Protein AF-A0A969YZI4-F1 (afdb_monomer_lite)

pLDDT: mean 88.31, std 17.34, range [36.38, 98.88]

Secondary structure (DSSP, 8-state):
-HHHHHHHHHHHHHHHHHHHHHHHHHHS--TTHHHHHHHHHHHHHH--TTS--BSB-SSS---B-HHHHHHHHHHHHHTT--TTSTTT-BTTB-HHHHHHHTGGG--SHHHHHHHHHHHTTSS--HHHHHHHHHHHHHTB-TTS-B--GGGTGGGBHHHHHHHHHHHHHTTPPPTTHHHHHHHHHHT--TTS-B-SBTTSPPBHHHHHHHHHHHHHTT--TTT-HHHHHHHHHHHHTB-TTS-BB-BSS-SSB-HHHHHHHHHHHHHTT--TTSGGGEETTEEHHHHHHHTB-TTSPBPSSTT--S-BHHHHHHHHHHHTT--SSTTS-----THHHHHHHHHHHHHHTTS--

Foldseek 3Di:
DVVVVVVVVVVVVVVVVVVVVVVVCVVDPQPCLVLLVLLLLLQLVQQDLLLAHAQFDPPDRDDGDLLLLLLLLQLCLLSVHDQCDPSSDHPNDGSLNSNLVVPVVQDWLLSLLSSLLSVLSDPPPVVSNVVSLVVQLVQQDPLLAGTDVVVVCRFFLSSLLSSLLSCVSNVHDRVVLVSSLVVLLVQQDPQLAHDRGRPDDGWLQRLLSSLLSNLSSPDACVPDPSNVSSVVSQLVQQDQQAAGDRPPPGSDGWLNSLLSNLQSCLLNVHDQQDPSSGHPNHHSCSQNSVQQDPSSAGDGDPPDDTHRSSSSSSNSSSSSSAHGSRNDRRCNPPVVVVVVVVVVVVVVVVVPD

Structure (mmCIF, N/CA/C/O backbone):
data_AF-A0A969YZI4-F1
#
_entry.id   AF-A0A969YZI4-F1
#
loop_
_atom_site.group_PDB
_atom_site.id
_atom_site.type_symbol
_atom_site.label_atom_id
_atom_site.label_alt_id
_atom_site.label_comp_id
_atom_site.label_asym_id
_atom_site.label_entity_id
_atom_site.label_seq_id
_atom_site.pdbx_PDB_ins_code
_atom_site.Cartn_x
_atom_site.Cartn_y
_atom_site.Cartn_z
_atom_site.occupancy
_atom_site.B_iso_or_equiv
_atom_site.auth_seq_id
_atom_site.auth_comp_id
_atom_site.auth_asym_id
_atom_site.auth_atom_id
_atom_site.pdbx_PDB_model_num
ATOM 1 N N . MET A 1 1 ? -7.557 -48.889 13.595 1.00 54.38 1 MET A N 1
ATOM 2 C CA . MET A 1 1 ? -6.259 -48.426 14.145 1.00 54.38 1 MET A CA 1
ATOM 3 C C . MET A 1 1 ? -5.420 -47.590 13.172 1.00 54.38 1 MET A C 1
ATOM 5 O O . MET A 1 1 ? -4.968 -46.532 13.576 1.00 54.38 1 MET A O 1
ATOM 9 N N . ILE A 1 2 ? -5.249 -47.965 11.895 1.00 52.06 2 ILE A N 1
ATOM 10 C CA . ILE A 1 2 ? -4.337 -47.264 10.951 1.00 52.06 2 ILE A CA 1
ATOM 11 C C . ILE A 1 2 ? -4.760 -45.812 10.599 1.00 52.06 2 ILE A C 1
ATOM 13 O O . ILE A 1 2 ? -3.912 -44.964 10.340 1.00 52.06 2 ILE A O 1
ATOM 17 N N . LYS A 1 3 ? -6.060 -45.478 10.612 1.00 51.53 3 LYS A N 1
ATOM 18 C CA . LYS A 1 3 ? -6.528 -44.093 10.371 1.00 51.53 3 LYS A CA 1
ATOM 19 C C . LYS A 1 3 ? -6.244 -43.142 11.542 1.00 51.53 3 LYS A C 1
ATOM 21 O O . LYS A 1 3 ? -5.926 -41.982 11.310 1.00 51.53 3 LYS A O 1
ATOM 26 N N . GLN A 1 4 ? -6.321 -43.631 12.780 1.00 52.06 4 GLN A N 1
ATOM 27 C CA . GLN A 1 4 ? -6.071 -42.815 13.975 1.00 52.06 4 GLN A CA 1
ATOM 28 C C . GLN A 1 4 ? -4.582 -42.476 14.133 1.00 52.06 4 GLN A C 1
ATOM 30 O O . GLN A 1 4 ? -4.259 -41.357 14.519 1.00 52.06 4 GLN A O 1
ATOM 35 N N . SER A 1 5 ? -3.672 -43.381 13.746 1.00 55.50 5 SER A N 1
ATOM 36 C CA . SER A 1 5 ? -2.228 -43.110 13.786 1.00 55.50 5 SER A CA 1
ATOM 37 C C . SER A 1 5 ? -1.778 -42.066 12.758 1.00 55.50 5 SER A C 1
ATOM 39 O O . SER A 1 5 ? -0.894 -41.268 13.052 1.00 55.50 5 SER A O 1
ATOM 41 N N . ARG A 1 6 ? -2.417 -42.007 11.579 1.00 52.12 6 ARG A N 1
ATOM 42 C CA . ARG A 1 6 ? -2.137 -40.974 10.561 1.00 52.12 6 ARG A CA 1
ATOM 43 C C . ARG A 1 6 ? -2.596 -39.580 10.991 1.00 52.12 6 ARG A C 1
ATOM 45 O O . ARG A 1 6 ? -1.877 -38.618 10.752 1.00 52.12 6 ARG A O 1
ATOM 52 N N . ILE A 1 7 ? -3.751 -39.479 11.652 1.00 60.25 7 ILE A N 1
ATOM 53 C CA . ILE A 1 7 ? -4.256 -38.208 12.196 1.00 60.25 7 ILE A CA 1
ATOM 54 C C . ILE A 1 7 ? -3.353 -37.723 13.338 1.00 60.25 7 ILE A C 1
ATOM 56 O O . ILE A 1 7 ? -2.971 -36.558 13.355 1.00 60.25 7 ILE A O 1
ATOM 60 N N . ALA A 1 8 ? -2.934 -38.618 14.238 1.00 54.47 8 ALA A N 1
ATOM 61 C CA . ALA A 1 8 ? -2.013 -38.275 15.322 1.00 54.47 8 ALA A CA 1
ATOM 62 C C . ALA A 1 8 ? -0.646 -37.786 14.806 1.00 54.47 8 ALA A C 1
ATOM 64 O O . ALA A 1 8 ? -0.109 -36.817 15.342 1.00 54.47 8 ALA A O 1
ATOM 65 N N . LEU A 1 9 ? -0.110 -38.403 13.744 1.00 57.22 9 LEU A N 1
ATOM 66 C CA . LEU A 1 9 ? 1.142 -37.987 13.099 1.00 57.22 9 LEU A CA 1
ATOM 67 C C . LEU A 1 9 ? 1.021 -36.600 12.437 1.00 57.22 9 LEU A C 1
ATOM 69 O O . LEU A 1 9 ? 1.910 -35.769 12.576 1.00 57.22 9 LEU A O 1
ATOM 73 N N . LEU A 1 10 ? -0.096 -36.325 11.757 1.00 52.84 10 LEU A N 1
ATOM 74 C CA . LEU A 1 10 ? -0.369 -35.019 11.144 1.00 52.84 10 LEU A CA 1
ATOM 75 C C . LEU A 1 10 ? -0.500 -33.909 12.193 1.00 52.84 10 LEU A C 1
ATOM 77 O O . LEU A 1 10 ? 0.115 -32.858 12.049 1.00 52.84 10 LEU A O 1
ATOM 81 N N . VAL A 1 11 ? -1.239 -34.158 13.278 1.00 64.50 11 VAL A N 1
ATOM 82 C CA . VAL A 1 11 ? -1.387 -33.196 14.381 1.00 64.50 11 VAL A CA 1
ATOM 83 C C . VAL A 1 11 ? -0.039 -32.916 15.050 1.00 64.50 11 VAL A C 1
ATOM 85 O O . VAL A 1 11 ? 0.274 -31.761 15.322 1.00 64.50 11 VAL A O 1
ATOM 88 N N . SER A 1 12 ? 0.793 -33.938 15.265 1.00 60.09 12 SER A N 1
ATOM 89 C CA . SER A 1 12 ? 2.119 -33.761 15.875 1.00 60.09 12 SER A CA 1
ATOM 90 C C . SER A 1 12 ? 3.126 -33.067 14.951 1.00 60.09 12 SER A C 1
ATOM 92 O O . SER A 1 12 ? 3.921 -32.267 15.440 1.00 60.09 12 SER A O 1
ATOM 94 N N . LEU A 1 13 ? 3.054 -33.272 13.632 1.00 59.38 13 LEU A N 1
ATOM 95 C CA . LEU A 1 13 ? 3.848 -32.515 12.656 1.00 59.38 13 LEU A CA 1
ATOM 96 C C . LEU A 1 13 ? 3.442 -31.037 12.602 1.00 59.38 13 LEU A C 1
ATOM 98 O O . LEU A 1 13 ? 4.315 -30.174 12.613 1.00 59.38 13 LEU A O 1
ATOM 102 N N . VAL A 1 14 ? 2.139 -30.735 12.617 1.00 64.88 14 VAL A N 1
ATOM 103 C CA . VAL A 1 14 ? 1.635 -29.352 12.698 1.00 64.88 14 VAL A CA 1
ATOM 104 C C . VAL A 1 14 ? 2.073 -28.694 14.010 1.00 64.88 14 VAL A C 1
ATOM 106 O O . VAL A 1 14 ? 2.522 -27.551 14.011 1.00 64.88 14 VAL A O 1
ATOM 109 N N . PHE A 1 15 ? 2.019 -29.421 15.129 1.00 61.84 15 PHE A N 1
ATOM 110 C CA . PHE A 1 15 ? 2.441 -28.903 16.431 1.00 61.84 15 PHE A CA 1
ATOM 111 C C . PHE A 1 15 ? 3.956 -28.649 16.502 1.00 61.84 15 PHE A C 1
ATOM 113 O O . PHE A 1 15 ? 4.376 -27.593 16.973 1.00 61.84 15 PHE A O 1
ATOM 120 N N . MET A 1 16 ? 4.787 -29.567 15.987 1.00 55.28 16 MET A N 1
ATOM 121 C CA . MET A 1 16 ? 6.239 -29.360 15.884 1.00 55.28 16 MET A CA 1
ATOM 122 C C . MET A 1 16 ? 6.589 -28.209 14.942 1.00 55.28 16 MET A C 1
ATOM 124 O O . MET A 1 16 ? 7.494 -27.437 15.245 1.00 55.28 16 MET A O 1
ATOM 128 N N . PHE A 1 17 ? 5.868 -28.062 13.829 1.00 54.81 17 PHE A N 1
ATOM 129 C CA . PHE A 1 17 ? 6.053 -26.946 12.906 1.00 54.81 17 PHE A CA 1
ATOM 130 C C . PHE A 1 17 ? 5.723 -25.603 13.573 1.00 54.81 17 PHE A C 1
ATOM 132 O O . PHE A 1 17 ? 6.529 -24.678 13.508 1.00 54.81 17 PHE A O 1
ATOM 139 N N . ASN A 1 18 ? 4.610 -25.519 14.308 1.00 43.94 18 ASN A N 1
ATOM 140 C CA . ASN A 1 18 ? 4.247 -24.324 15.075 1.00 43.94 18 ASN A CA 1
ATOM 141 C C . ASN A 1 18 ? 5.276 -23.996 16.173 1.00 43.94 18 ASN A C 1
ATOM 143 O O . ASN A 1 18 ? 5.641 -22.835 16.337 1.00 43.94 18 ASN A O 1
ATOM 147 N N . LEU A 1 19 ? 5.799 -25.003 16.883 1.00 46.22 19 LEU A N 1
ATOM 148 C CA . LEU A 1 19 ? 6.867 -24.828 17.878 1.00 46.22 19 LEU A CA 1
ATOM 149 C C . LEU A 1 19 ? 8.191 -24.363 17.249 1.00 46.22 19 LEU A C 1
ATOM 151 O O . LEU A 1 19 ? 8.879 -23.519 17.819 1.00 46.22 19 LEU A O 1
ATOM 155 N N . LEU A 1 20 ? 8.549 -24.882 16.071 1.00 45.06 20 LEU A N 1
ATOM 156 C CA . LEU A 1 20 ? 9.737 -24.457 15.326 1.00 45.06 20 LEU A CA 1
ATOM 157 C C . LEU A 1 20 ? 9.604 -23.014 14.825 1.00 45.06 20 LEU A C 1
ATOM 159 O O . LEU A 1 20 ? 10.550 -22.246 14.969 1.00 45.06 20 LEU A O 1
ATOM 163 N N . MET A 1 21 ? 8.439 -22.627 14.301 1.00 44.88 21 MET A N 1
ATOM 164 C CA . MET A 1 21 ? 8.167 -21.253 13.863 1.00 44.88 21 MET A CA 1
ATOM 165 C C . MET A 1 21 ? 8.138 -20.268 15.039 1.00 44.88 21 MET A C 1
ATOM 167 O O . MET A 1 21 ? 8.728 -19.194 14.944 1.00 44.88 21 MET A O 1
ATOM 171 N N . ALA A 1 22 ? 7.539 -20.651 16.173 1.00 40.06 22 ALA A N 1
ATOM 172 C CA . ALA A 1 22 ? 7.551 -19.850 17.398 1.00 40.06 22 ALA A CA 1
ATOM 173 C C . ALA A 1 22 ? 8.978 -19.648 17.938 1.00 40.06 22 ALA A C 1
ATOM 175 O O . ALA A 1 22 ? 9.357 -18.529 18.277 1.00 40.06 22 ALA A O 1
ATOM 176 N N . ASN A 1 23 ? 9.807 -20.698 17.940 1.00 38.53 23 ASN A N 1
ATOM 177 C CA . ASN A 1 23 ? 11.215 -20.592 18.330 1.00 38.53 23 ASN A CA 1
ATOM 178 C C . ASN A 1 23 ? 12.048 -19.765 17.336 1.00 38.53 23 ASN A C 1
ATOM 180 O O . ASN A 1 23 ? 12.968 -19.070 17.755 1.00 38.53 23 ASN A O 1
ATOM 184 N N . TYR A 1 24 ? 11.727 -19.792 16.038 1.00 42.44 24 TYR A N 1
ATOM 185 C CA . TYR A 1 24 ? 12.408 -18.974 15.027 1.00 42.44 24 TYR A CA 1
ATOM 186 C C . TYR A 1 24 ? 12.055 -17.483 15.152 1.00 42.44 24 TYR A C 1
ATOM 188 O O . TYR A 1 24 ? 12.936 -16.633 15.039 1.00 42.44 24 TYR A O 1
ATOM 196 N N . ALA A 1 25 ? 10.788 -17.167 15.442 1.00 46.81 25 ALA A N 1
ATOM 197 C CA . ALA A 1 25 ? 10.329 -15.803 15.710 1.00 46.81 25 ALA A CA 1
ATOM 198 C C . ALA A 1 25 ? 10.929 -15.233 17.010 1.00 46.81 25 ALA A C 1
ATOM 200 O O . ALA A 1 25 ? 11.319 -14.070 17.048 1.00 46.81 25 ALA A O 1
ATOM 201 N N . LEU A 1 26 ? 11.081 -16.061 18.051 1.00 49.53 26 LEU A N 1
ATOM 202 C CA . LEU A 1 26 ? 11.787 -15.685 19.283 1.00 49.53 26 LEU A CA 1
ATOM 203 C C . LEU A 1 26 ? 13.305 -15.520 19.079 1.00 49.53 26 LEU A C 1
ATOM 205 O O . LEU A 1 26 ? 13.938 -14.762 19.810 1.00 49.53 26 LEU A O 1
ATOM 209 N N . ALA A 1 27 ? 13.892 -16.206 18.094 1.00 49.19 27 ALA A N 1
ATOM 210 C CA . ALA A 1 27 ? 15.325 -16.142 17.801 1.00 49.19 27 ALA A CA 1
ATOM 211 C C . ALA A 1 27 ? 15.738 -14.928 16.946 1.00 49.19 27 ALA A C 1
ATOM 213 O O . ALA A 1 27 ? 16.912 -14.568 16.955 1.00 49.19 27 ALA A O 1
ATOM 214 N N . ASN A 1 28 ? 14.806 -14.292 16.228 1.00 57.94 28 ASN A N 1
ATOM 215 C CA . ASN A 1 28 ? 15.060 -13.097 15.416 1.00 57.94 28 ASN A CA 1
ATOM 216 C C . ASN A 1 28 ? 13.942 -12.060 15.622 1.00 57.94 28 ASN A C 1
ATOM 218 O O . ASN A 1 28 ? 13.073 -11.918 14.756 1.00 57.94 28 ASN A O 1
ATOM 222 N N . PRO A 1 29 ? 13.932 -11.345 16.762 1.00 76.25 29 PRO A N 1
ATOM 223 C CA . PRO A 1 29 ? 12.945 -10.302 17.010 1.00 76.25 29 PRO A CA 1
ATOM 224 C C . PRO A 1 29 ? 13.044 -9.204 15.946 1.00 76.25 29 PRO A C 1
ATOM 226 O O . PRO A 1 29 ? 14.138 -8.852 15.498 1.00 76.25 29 PRO A O 1
ATOM 229 N N . ASN A 1 30 ? 11.896 -8.648 15.551 1.00 86.94 30 ASN A N 1
ATOM 230 C CA . ASN A 1 30 ? 11.860 -7.516 14.631 1.00 86.94 30 ASN A CA 1
ATOM 231 C C . ASN A 1 30 ? 12.645 -6.337 15.250 1.00 86.94 30 ASN A C 1
ATOM 233 O O . ASN A 1 30 ? 12.240 -5.833 16.302 1.00 86.94 30 ASN A O 1
ATOM 237 N N . PRO A 1 31 ? 13.736 -5.856 14.619 1.00 91.31 31 PRO A N 1
ATOM 238 C CA . PRO A 1 31 ? 14.580 -4.810 15.200 1.00 91.31 31 PRO A CA 1
ATOM 239 C C . PRO A 1 31 ? 13.859 -3.461 15.360 1.00 91.31 31 PRO A C 1
ATOM 241 O O . PRO A 1 31 ? 14.355 -2.586 16.068 1.00 91.31 31 PRO A O 1
ATOM 244 N N . TYR A 1 32 ? 12.683 -3.292 14.748 1.00 95.62 32 TYR A N 1
ATOM 245 C CA . TYR A 1 32 ? 11.887 -2.065 14.777 1.00 95.62 32 TYR A CA 1
ATOM 246 C C . TYR A 1 32 ? 10.715 -2.107 15.764 1.00 95.62 32 TYR A C 1
ATOM 248 O O . TYR A 1 32 ? 9.887 -1.196 15.768 1.00 95.62 32 TYR A O 1
ATOM 256 N N . GLU A 1 33 ? 10.638 -3.112 16.644 1.00 95.69 33 GLU A N 1
ATOM 257 C CA . GLU A 1 33 ? 9.533 -3.272 17.605 1.00 95.69 33 GLU A CA 1
ATOM 258 C C . GLU A 1 33 ? 9.296 -2.011 18.461 1.00 95.69 33 GLU A C 1
ATOM 260 O O . GLU A 1 33 ? 8.156 -1.634 18.739 1.00 95.69 33 GLU A O 1
ATOM 265 N N . THR A 1 34 ? 10.365 -1.304 18.843 1.00 97.19 34 THR A N 1
ATOM 266 C CA . THR A 1 34 ? 10.248 -0.046 19.602 1.00 97.19 34 THR A CA 1
ATOM 267 C C . THR A 1 34 ? 9.601 1.065 18.773 1.00 97.19 34 THR A C 1
ATOM 269 O O . THR A 1 34 ? 8.740 1.785 19.284 1.00 97.19 34 THR A O 1
ATOM 272 N N . ASN A 1 35 ? 9.990 1.212 17.504 1.00 98.12 35 ASN A N 1
ATOM 273 C CA . ASN A 1 35 ? 9.398 2.191 16.593 1.00 98.12 35 ASN A CA 1
ATOM 274 C C . ASN A 1 35 ? 7.915 1.881 16.357 1.00 98.12 35 ASN A C 1
ATOM 276 O O . ASN A 1 35 ? 7.082 2.786 16.436 1.00 98.12 35 ASN A O 1
ATOM 280 N N . ILE A 1 36 ? 7.581 0.600 16.166 1.00 98.44 36 ILE A N 1
ATOM 281 C CA . ILE A 1 36 ? 6.203 0.132 15.984 1.00 98.44 36 ILE A CA 1
ATOM 282 C C . ILE A 1 36 ? 5.347 0.493 17.202 1.00 98.44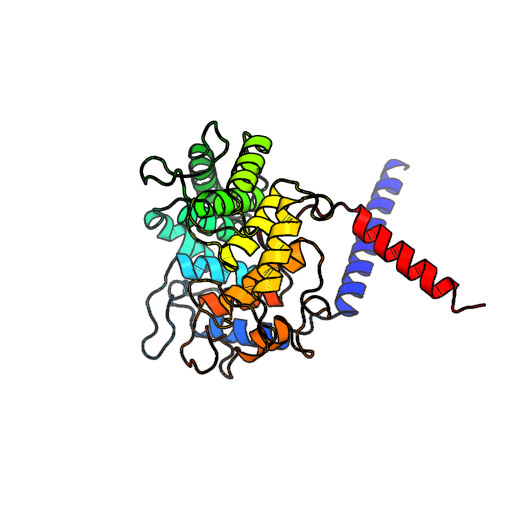 36 ILE A C 1
ATOM 284 O O . ILE A 1 36 ? 4.327 1.167 17.068 1.00 98.44 36 ILE A O 1
ATOM 288 N N . LYS A 1 37 ? 5.798 0.151 18.417 1.00 98.31 37 LYS A N 1
ATOM 289 C CA . LYS A 1 37 ? 5.076 0.473 19.662 1.00 98.31 37 LYS A CA 1
ATOM 290 C C . LYS A 1 37 ? 4.825 1.972 19.835 1.00 98.31 37 LYS A C 1
ATOM 292 O O . LYS A 1 37 ? 3.740 2.358 20.267 1.00 98.31 37 LYS A O 1
ATOM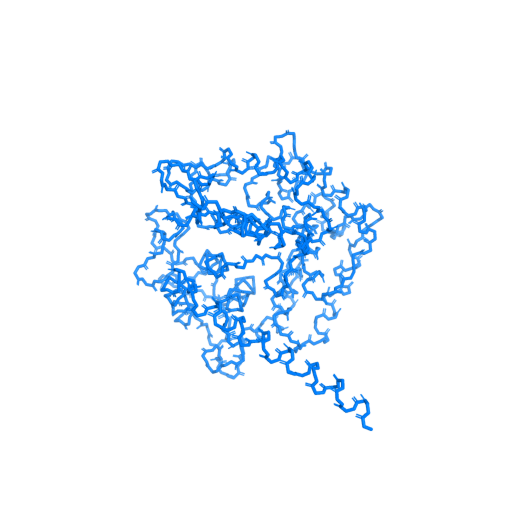 297 N N . LYS A 1 38 ? 5.796 2.820 19.484 1.00 98.44 38 LYS A N 1
ATOM 298 C CA . LYS A 1 38 ? 5.642 4.283 19.533 1.00 98.44 38 LYS A CA 1
ATOM 299 C C . LYS A 1 38 ? 4.598 4.792 18.533 1.00 98.44 38 LYS A C 1
ATOM 301 O O . LYS A 1 38 ? 3.751 5.594 18.918 1.00 98.44 38 LYS A O 1
ATOM 306 N N . GLY A 1 39 ? 4.611 4.294 17.294 1.00 98.31 39 GLY A N 1
ATOM 307 C CA . GLY A 1 39 ? 3.606 4.658 16.288 1.00 98.31 39 GLY A CA 1
ATOM 308 C C . GLY A 1 39 ? 2.198 4.211 16.683 1.00 98.31 39 GLY A C 1
ATOM 309 O O . GLY A 1 39 ? 1.253 4.990 16.601 1.00 98.31 39 GLY A O 1
ATOM 310 N N . LEU A 1 40 ? 2.056 2.999 17.225 1.00 98.56 40 LEU A N 1
ATOM 311 C CA . LEU A 1 40 ? 0.777 2.499 17.742 1.00 98.56 40 LEU A CA 1
ATOM 312 C C . LEU A 1 40 ? 0.257 3.320 18.932 1.00 98.56 40 LEU A C 1
ATOM 314 O O . LEU A 1 40 ? -0.949 3.557 19.040 1.00 98.56 40 LEU A O 1
ATOM 318 N N . ALA A 1 41 ? 1.147 3.767 19.823 1.00 98.19 41 ALA A N 1
ATOM 319 C CA . ALA A 1 41 ? 0.784 4.648 20.932 1.00 98.19 41 ALA A CA 1
ATOM 320 C C . ALA A 1 41 ? 0.281 6.012 20.432 1.00 98.19 41 ALA A C 1
ATOM 322 O O . ALA A 1 41 ? -0.723 6.514 20.939 1.00 98.19 41 ALA A O 1
ATOM 323 N N . PHE A 1 42 ? 0.922 6.573 19.402 1.00 97.56 42 PHE A N 1
ATOM 324 C CA . PHE A 1 42 ? 0.438 7.775 18.727 1.00 97.56 42 PHE A CA 1
ATOM 325 C C . PHE A 1 42 ? -0.948 7.564 18.099 1.00 97.56 42 PHE A C 1
ATOM 327 O O . PHE A 1 42 ? -1.862 8.333 18.378 1.00 97.56 42 PHE A O 1
ATOM 334 N N . LEU A 1 43 ? -1.150 6.497 17.318 1.00 98.00 43 LEU A N 1
ATOM 335 C CA . LEU A 1 43 ? -2.452 6.218 16.700 1.00 98.00 43 LEU A CA 1
ATOM 336 C C . LEU A 1 43 ? -3.557 6.070 17.759 1.00 98.00 43 LEU A C 1
ATOM 338 O O . LEU A 1 43 ? -4.636 6.647 17.632 1.00 98.00 43 LEU A O 1
ATOM 342 N N . THR A 1 44 ? -3.269 5.380 18.864 1.00 97.38 44 THR A N 1
ATOM 343 C CA . THR A 1 44 ? -4.224 5.240 19.976 1.00 97.38 44 THR A CA 1
ATOM 344 C C . THR A 1 44 ? -4.638 6.601 20.557 1.00 97.38 44 THR A C 1
ATOM 346 O O . THR A 1 44 ? -5.806 6.775 20.918 1.00 97.38 44 THR A O 1
ATOM 349 N N . SER A 1 45 ? -3.708 7.563 20.650 1.00 95.62 45 SER A N 1
ATOM 350 C CA . SER A 1 45 ? -3.952 8.877 21.267 1.00 95.62 45 SER A CA 1
ATOM 351 C C . SER A 1 45 ? -4.764 9.831 20.387 1.00 95.62 45 SER A C 1
ATOM 353 O O . SER A 1 45 ? -5.431 10.725 20.912 1.00 95.62 45 SER A O 1
ATOM 355 N N . ILE A 1 46 ? -4.757 9.627 19.067 1.00 96.12 46 ILE A N 1
ATOM 356 C CA . ILE A 1 46 ? -5.442 10.504 18.107 1.00 96.12 46 ILE A CA 1
ATOM 357 C C . ILE A 1 46 ? -6.777 9.943 17.597 1.00 96.12 46 ILE A C 1
ATOM 359 O O . ILE A 1 46 ? -7.571 10.713 17.058 1.00 96.12 46 ILE A O 1
ATOM 363 N N . GLN A 1 47 ? -7.081 8.662 17.835 1.00 97.56 47 GLN A N 1
ATOM 364 C CA . GLN A 1 47 ? -8.355 8.039 17.450 1.00 97.56 47 GLN A CA 1
ATOM 365 C C . GLN A 1 47 ? -9.576 8.837 17.956 1.00 97.56 47 GLN A C 1
ATOM 367 O O . GLN A 1 47 ? -9.634 9.256 19.118 1.00 97.56 47 GLN A O 1
ATOM 372 N N . ASN A 1 48 ? -10.558 9.055 17.081 1.00 97.50 48 ASN A N 1
ATOM 373 C CA . ASN A 1 48 ? -11.752 9.854 17.359 1.00 97.50 48 ASN A CA 1
ATOM 374 C C . ASN A 1 48 ? -12.867 9.046 18.057 1.00 97.50 48 ASN A C 1
ATOM 376 O O . ASN A 1 48 ? -12.832 7.815 18.061 1.00 97.50 48 ASN A O 1
ATOM 380 N N . PRO A 1 49 ? -13.871 9.703 18.680 1.00 96.94 49 PRO A N 1
ATOM 381 C CA . PRO A 1 49 ? -14.953 9.020 19.405 1.00 96.94 49 PRO A CA 1
ATOM 382 C C . PRO A 1 49 ? -15.833 8.082 18.561 1.00 96.94 49 PRO A C 1
ATOM 384 O O . PRO A 1 49 ? -16.510 7.224 19.124 1.00 96.94 49 PRO A O 1
ATOM 387 N N . ASP A 1 50 ? -15.831 8.243 17.240 1.00 96.88 50 ASP A N 1
ATOM 388 C CA . ASP A 1 50 ? -16.489 7.371 16.257 1.00 96.88 50 ASP A CA 1
ATOM 389 C C . ASP A 1 50 ? -15.617 6.172 15.835 1.00 96.88 50 ASP A C 1
ATOM 391 O O . ASP A 1 50 ? -15.989 5.431 14.932 1.00 96.88 50 ASP A O 1
ATOM 395 N N . ALA A 1 51 ? -14.471 5.986 16.500 1.00 97.75 51 ALA A N 1
ATOM 396 C CA . ALA A 1 51 ? -13.433 4.994 16.231 1.00 97.75 51 ALA A CA 1
ATOM 397 C C . ALA A 1 51 ? -12.631 5.201 14.934 1.00 97.75 51 ALA A C 1
ATOM 399 O O . ALA A 1 51 ? -11.690 4.439 14.693 1.00 97.75 51 ALA A O 1
ATOM 400 N N . GLY A 1 52 ? -12.937 6.240 14.154 1.00 97.81 52 GLY A N 1
ATOM 401 C CA . GLY A 1 52 ? -12.170 6.634 12.980 1.00 97.81 52 GLY A CA 1
ATOM 402 C C . GLY A 1 52 ? -10.898 7.413 13.325 1.00 97.81 52 GLY A C 1
ATOM 403 O O . GLY A 1 52 ? -10.601 7.727 14.486 1.00 97.81 52 GLY A O 1
ATOM 404 N N . PHE A 1 53 ? -10.126 7.711 12.285 1.00 97.81 53 PHE A N 1
ATOM 405 C CA . PHE A 1 53 ? -8.865 8.439 12.372 1.00 97.81 53 PHE A CA 1
ATOM 406 C C . PHE A 1 53 ? -8.900 9.663 11.464 1.00 97.81 53 PHE A C 1
ATOM 408 O O . PHE A 1 53 ? -9.378 9.562 10.333 1.00 97.81 53 PHE A O 1
ATOM 415 N N . PRO A 1 54 ? -8.391 10.812 11.928 1.00 95.75 54 PRO A N 1
ATOM 416 C CA . PRO A 1 54 ? -8.330 12.003 11.107 1.00 95.75 54 PRO A CA 1
ATOM 417 C C . PRO A 1 54 ? -7.159 11.952 10.133 1.00 95.75 54 PRO A C 1
ATOM 419 O O . PRO A 1 54 ? -6.096 11.441 10.478 1.00 95.75 54 PRO A O 1
ATOM 422 N N . TRP A 1 55 ? -7.313 12.590 8.973 1.00 88.62 55 TRP A N 1
ATOM 423 C CA . TRP A 1 55 ? -6.187 12.880 8.074 1.00 88.62 55 TRP A CA 1
ATOM 424 C C . TRP A 1 55 ? -5.103 13.717 8.775 1.00 88.62 55 TRP A C 1
ATOM 426 O O . TRP A 1 55 ? -3.905 13.519 8.578 1.00 88.62 55 TRP A O 1
ATOM 436 N N . TRP A 1 56 ? -5.530 14.639 9.645 1.00 84.88 56 TRP A N 1
ATOM 437 C CA . TRP A 1 56 ? -4.666 15.596 10.326 1.00 84.88 56 TRP A CA 1
ATOM 438 C C . TRP A 1 56 ? -4.822 15.564 11.849 1.00 84.88 56 TRP A C 1
ATOM 440 O O . TRP A 1 56 ? -5.928 15.718 12.375 1.00 84.88 56 TRP A O 1
ATOM 450 N N . ALA A 1 57 ? -3.700 15.457 12.567 1.00 86.06 57 ALA A N 1
ATOM 451 C CA . ALA A 1 57 ? -3.670 15.407 14.033 1.00 86.06 57 ALA A CA 1
ATOM 452 C C . ALA A 1 57 ? -2.862 16.547 14.695 1.00 86.06 57 ALA A C 1
ATOM 454 O O . ALA A 1 57 ? -2.380 16.383 15.815 1.00 86.06 57 ALA A O 1
ATOM 455 N N . GLY A 1 58 ? -2.664 17.675 13.997 1.00 80.25 58 GLY A N 1
ATOM 456 C CA . GLY A 1 58 ? -1.947 18.848 14.522 1.00 80.25 58 GLY A CA 1
ATOM 457 C C . GLY A 1 58 ? -2.743 19.636 15.574 1.00 80.25 58 GLY A C 1
ATOM 458 O O . GLY A 1 58 ? -3.618 19.092 16.241 1.00 80.25 58 GLY A O 1
ATOM 459 N N . GLU A 1 59 ? -2.472 20.942 15.715 1.00 73.50 59 GLU A N 1
ATOM 460 C CA . GLU A 1 59 ? -3.059 21.793 16.778 1.00 73.50 59 GLU A CA 1
ATOM 461 C C . GLU A 1 59 ? -4.592 21.717 16.876 1.00 73.50 59 GLU A C 1
ATOM 463 O O . GLU A 1 59 ? -5.156 21.744 17.969 1.00 73.50 59 GLU A O 1
ATOM 468 N N . LYS A 1 60 ? -5.268 21.589 15.730 1.00 79.06 60 LYS A N 1
ATOM 469 C CA . LYS A 1 60 ? -6.693 21.267 15.649 1.00 79.06 60 LYS A CA 1
ATOM 470 C C . LYS A 1 60 ? -6.842 19.920 14.966 1.00 79.06 60 LYS A C 1
ATOM 472 O O . LYS A 1 60 ? -6.782 19.837 13.741 1.00 79.06 60 LYS A O 1
ATOM 477 N N . LYS A 1 61 ? -7.007 18.874 15.775 1.00 84.88 61 LYS A N 1
ATOM 478 C CA . LYS A 1 61 ? -7.290 17.525 15.287 1.00 84.88 61 LYS A CA 1
ATOM 479 C C . LYS A 1 61 ? -8.550 17.543 14.416 1.00 84.88 61 LYS A C 1
ATOM 481 O O . LYS A 1 61 ? -9.566 18.095 14.835 1.00 84.88 61 LYS A O 1
ATOM 486 N N . GLY A 1 62 ? -8.451 16.967 13.221 1.00 88.94 62 GLY A N 1
ATOM 487 C CA . GLY A 1 62 ? -9.556 16.897 12.270 1.00 88.94 62 GLY A CA 1
ATOM 488 C C . GLY A 1 62 ? -10.639 15.891 12.661 1.00 88.94 62 GLY A C 1
ATOM 489 O O . GLY A 1 62 ? -10.504 15.120 13.618 1.00 88.94 62 GLY A O 1
ATOM 490 N N . GLU A 1 63 ? -11.712 15.889 11.878 1.00 94.50 63 GLU A N 1
ATOM 491 C CA . GLU A 1 63 ? -12.709 14.818 11.881 1.00 94.50 63 GLU A CA 1
ATOM 492 C C . GLU A 1 63 ? -12.130 13.539 11.274 1.00 94.50 63 GLU A C 1
ATOM 494 O O . GLU A 1 63 ? -11.069 13.557 10.646 1.00 94.50 63 GLU A O 1
ATOM 499 N N . SER A 1 64 ? -12.809 12.419 11.503 1.00 96.44 64 SER A N 1
ATOM 500 C CA . SER A 1 64 ? -12.406 11.134 10.946 1.00 96.44 64 SER A CA 1
ATOM 501 C C . SER A 1 64 ? -12.529 11.131 9.424 1.00 96.44 64 SER A C 1
ATOM 503 O O . SER A 1 64 ? -13.474 11.668 8.858 1.00 96.44 64 SER A O 1
ATOM 505 N N . ASP A 1 65 ? -11.574 10.484 8.770 1.00 95.25 65 ASP A N 1
ATOM 506 C CA . ASP A 1 65 ? -11.485 10.357 7.322 1.00 95.25 65 ASP A CA 1
ATOM 507 C C . ASP A 1 65 ? -11.448 8.858 6.955 1.00 95.25 65 ASP A C 1
ATOM 509 O O . ASP A 1 65 ? -10.601 8.123 7.486 1.00 95.25 65 ASP A O 1
ATOM 513 N N . PRO A 1 66 ? -12.368 8.346 6.108 1.00 95.88 66 PRO A N 1
ATOM 514 C CA . PRO A 1 66 ? -12.395 6.929 5.725 1.00 95.88 66 PRO A CA 1
ATOM 515 C C . PRO A 1 66 ? -11.095 6.454 5.080 1.00 95.88 66 PRO A C 1
ATOM 517 O O . PRO A 1 66 ? -10.594 5.379 5.413 1.00 95.88 66 PRO A O 1
ATOM 520 N N . ALA A 1 67 ? -10.505 7.284 4.223 1.00 96.25 67 ALA A N 1
ATOM 521 C CA . ALA A 1 67 ? -9.253 6.996 3.542 1.00 96.25 67 ALA A CA 1
ATOM 522 C C . ALA A 1 67 ? -8.106 6.736 4.533 1.00 96.25 67 ALA A C 1
ATOM 524 O O . ALA A 1 67 ? -7.455 5.688 4.491 1.00 96.25 67 ALA A O 1
ATOM 525 N N . THR A 1 68 ? -7.895 7.661 5.466 1.00 97.31 68 THR A N 1
ATOM 526 C CA . THR A 1 68 ? -6.890 7.549 6.528 1.00 97.31 68 THR A CA 1
ATOM 527 C C . THR A 1 68 ? -7.178 6.375 7.451 1.00 97.31 68 THR A C 1
ATOM 529 O O . THR A 1 68 ? -6.274 5.615 7.800 1.00 97.31 68 THR A O 1
ATOM 532 N N . THR A 1 69 ? -8.445 6.184 7.821 1.00 98.31 69 THR A N 1
ATOM 533 C CA . THR A 1 69 ? -8.854 5.088 8.705 1.00 98.31 69 THR A CA 1
ATOM 534 C C . THR A 1 69 ? -8.549 3.722 8.089 1.00 98.31 69 THR A C 1
ATOM 536 O O . THR A 1 69 ? -8.066 2.836 8.793 1.00 98.31 69 THR A O 1
ATOM 539 N N . ALA A 1 70 ? -8.750 3.551 6.779 1.00 98.31 70 ALA A N 1
ATOM 540 C CA . ALA A 1 70 ? -8.424 2.314 6.072 1.00 98.31 70 ALA A CA 1
ATOM 541 C C . ALA A 1 70 ? -6.921 1.992 6.124 1.00 98.31 70 ALA A C 1
ATOM 543 O O . ALA A 1 70 ? -6.541 0.858 6.426 1.00 98.31 70 ALA A O 1
ATOM 544 N N . TRP A 1 71 ? -6.059 2.992 5.914 1.00 98.50 71 TRP A N 1
ATOM 545 C CA . TRP A 1 71 ? -4.608 2.825 6.051 1.00 98.50 71 TRP A CA 1
ATOM 546 C C . TRP A 1 71 ? -4.191 2.471 7.472 1.00 98.50 71 TRP A C 1
ATOM 548 O O . TRP A 1 71 ? -3.371 1.572 7.666 1.00 98.50 71 TRP A O 1
ATOM 558 N N . VAL A 1 72 ? -4.796 3.119 8.469 1.00 98.69 72 VAL A N 1
ATOM 559 C CA . VAL A 1 72 ? -4.549 2.783 9.870 1.00 98.69 72 VAL A CA 1
ATOM 560 C C . VAL A 1 72 ? -4.956 1.340 10.159 1.00 98.69 72 VAL A C 1
ATOM 562 O O . VAL A 1 72 ? -4.147 0.607 10.711 1.00 98.69 72 VAL A O 1
ATOM 565 N N . VAL A 1 73 ? -6.136 0.881 9.734 1.00 98.56 73 VAL A N 1
ATOM 566 C CA . VAL A 1 73 ? -6.572 -0.518 9.923 1.00 98.56 73 VAL A CA 1
ATOM 567 C C . VAL A 1 73 ? -5.555 -1.518 9.369 1.00 98.56 73 VAL A C 1
ATOM 569 O O . VAL A 1 73 ? -5.193 -2.472 10.062 1.00 98.56 73 VAL A O 1
ATOM 572 N N . MET A 1 74 ? -5.047 -1.281 8.157 1.00 98.62 74 MET A N 1
ATOM 573 C CA . MET A 1 74 ? -4.000 -2.120 7.569 1.00 98.62 74 MET A CA 1
ATOM 574 C C . MET A 1 74 ? -2.703 -2.086 8.391 1.00 98.62 74 MET A C 1
ATOM 576 O O . MET A 1 74 ? -2.100 -3.132 8.614 1.00 98.62 74 MET A O 1
ATOM 580 N N . ALA A 1 75 ? -2.299 -0.921 8.903 1.00 98.62 75 ALA A N 1
ATOM 581 C CA . ALA A 1 75 ? -1.119 -0.777 9.757 1.00 98.62 75 ALA A CA 1
ATOM 582 C C . ALA A 1 75 ? -1.255 -1.475 11.118 1.00 98.62 75 ALA A C 1
ATOM 584 O O . ALA A 1 75 ? -0.300 -2.091 11.598 1.00 98.62 75 ALA A O 1
ATOM 585 N N . LEU A 1 76 ? -2.439 -1.411 11.731 1.00 98.50 76 LEU A N 1
ATOM 586 C CA . LEU A 1 76 ? -2.745 -2.114 12.974 1.00 98.50 76 LEU A CA 1
ATOM 587 C C . LEU A 1 76 ? -2.633 -3.627 12.771 1.00 98.50 76 LEU A C 1
ATOM 589 O O . LEU A 1 76 ? -1.917 -4.295 13.517 1.00 98.50 76 LEU A O 1
ATOM 593 N N . SER A 1 77 ? -3.263 -4.143 11.714 1.00 97.25 77 SER A N 1
ATOM 594 C CA . SER A 1 77 ? -3.186 -5.560 11.354 1.00 97.25 77 SER A CA 1
ATOM 595 C C . SER A 1 77 ? -1.748 -5.996 11.044 1.00 97.25 77 SER A C 1
ATOM 597 O O . SER A 1 77 ? -1.271 -6.992 11.588 1.00 97.25 77 SER A O 1
ATOM 599 N N . ALA A 1 78 ? -1.003 -5.205 10.257 1.00 96.75 78 ALA A N 1
ATOM 600 C CA . ALA A 1 78 ? 0.407 -5.467 9.959 1.00 96.75 78 ALA A CA 1
ATOM 601 C C . ALA A 1 78 ? 1.268 -5.556 11.228 1.00 96.75 78 ALA A C 1
ATOM 603 O O . ALA A 1 78 ? 2.160 -6.400 11.306 1.00 96.75 78 ALA A O 1
ATOM 604 N N . SER A 1 79 ? 0.961 -4.724 12.227 1.00 96.56 79 SER A N 1
ATOM 605 C CA . SER A 1 79 ? 1.654 -4.680 13.519 1.00 96.56 79 SER A CA 1
ATOM 606 C C . SER A 1 79 ? 1.219 -5.789 14.492 1.00 96.56 79 SER A C 1
ATOM 608 O O . SER A 1 79 ? 1.714 -5.835 15.618 1.00 96.56 79 SER A O 1
ATOM 610 N N . GLY A 1 80 ? 0.298 -6.672 14.090 1.00 94.94 80 GLY A N 1
ATOM 611 C CA . GLY A 1 80 ? -0.207 -7.774 14.914 1.00 94.94 80 GLY A CA 1
ATOM 612 C C . GLY A 1 80 ? -1.228 -7.357 15.977 1.00 94.94 80 GLY A C 1
ATOM 613 O O . GLY A 1 80 ? -1.432 -8.089 16.945 1.00 94.94 80 GLY A O 1
ATOM 614 N N . GLU A 1 81 ? -1.851 -6.186 15.836 1.00 96.75 81 GLU A N 1
ATOM 615 C CA . GLU A 1 81 ? -2.888 -5.729 16.760 1.00 96.75 81 GLU A CA 1
ATOM 616 C C . GLU A 1 81 ? -4.206 -6.481 16.546 1.00 96.75 81 GLU A C 1
ATOM 618 O O . GLU A 1 81 ? -4.660 -6.679 15.420 1.00 96.75 81 GLU A O 1
ATOM 623 N N . ASP A 1 82 ? -4.875 -6.832 17.646 1.00 94.50 82 ASP A N 1
ATOM 624 C CA . ASP A 1 82 ? -6.252 -7.320 17.609 1.00 94.50 82 ASP A CA 1
ATOM 625 C C . ASP A 1 82 ? -7.215 -6.140 17.390 1.00 94.50 82 ASP A C 1
ATOM 627 O O . ASP A 1 82 ? -7.469 -5.339 18.301 1.00 94.50 82 ASP A O 1
ATOM 631 N N . LEU A 1 83 ? -7.758 -6.050 16.173 1.00 94.06 83 LEU A N 1
ATOM 632 C CA . LEU A 1 83 ? -8.675 -4.993 15.733 1.00 94.06 83 LEU A CA 1
ATOM 633 C C . LEU A 1 83 ? -10.007 -4.980 16.500 1.00 94.06 83 LEU A C 1
ATOM 635 O O . LEU A 1 83 ? -10.666 -3.940 16.550 1.00 94.06 83 LEU A O 1
ATOM 639 N N . ALA A 1 84 ? -10.395 -6.096 17.126 1.00 91.19 84 ALA A N 1
ATOM 640 C CA . ALA A 1 84 ? -11.596 -6.184 17.954 1.00 91.19 84 ALA A CA 1
ATOM 641 C C . ALA A 1 84 ? -11.334 -5.807 19.422 1.00 91.19 84 ALA A C 1
ATOM 643 O O . ALA A 1 84 ? -12.279 -5.663 20.204 1.00 91.19 84 ALA A O 1
ATOM 644 N N . SER A 1 85 ? -10.074 -5.625 19.825 1.00 94.00 85 SER A N 1
ATOM 645 C CA . SER A 1 85 ? -9.719 -5.375 21.221 1.00 94.00 85 SER A CA 1
ATOM 646 C C . SER A 1 85 ? -10.244 -4.032 21.745 1.00 94.00 85 SER A C 1
ATOM 648 O O . SER A 1 85 ? -10.421 -3.051 21.019 1.00 94.00 85 SER A O 1
ATOM 650 N N . LYS A 1 86 ? -10.426 -3.944 23.071 1.00 95.44 86 LYS A N 1
ATOM 651 C CA . LYS A 1 86 ? -10.869 -2.710 23.749 1.00 95.44 86 LYS A CA 1
ATOM 652 C C . LYS A 1 86 ? -9.944 -1.512 23.522 1.00 95.44 86 LYS A C 1
ATOM 654 O O . LYS A 1 86 ? -10.398 -0.381 23.666 1.00 95.44 86 LYS A O 1
ATOM 659 N N . LYS A 1 87 ? -8.685 -1.743 23.137 1.00 96.81 87 LYS A N 1
ATOM 660 C CA . LYS A 1 87 ? -7.718 -0.692 22.798 1.00 96.81 87 LYS A CA 1
ATOM 661 C C . LYS A 1 87 ? -8.195 0.170 21.626 1.00 96.81 87 LYS A C 1
ATOM 663 O O . LYS A 1 87 ? -8.090 1.395 21.698 1.00 96.81 87 LYS A O 1
ATOM 668 N N . TRP A 1 88 ? -8.763 -0.461 20.599 1.00 97.25 88 TRP A N 1
ATOM 669 C CA . TRP A 1 88 ? -9.197 0.196 19.361 1.00 97.25 88 TRP A CA 1
ATOM 670 C C . TRP A 1 88 ? -10.689 0.518 19.334 1.00 97.25 88 TRP A C 1
ATOM 672 O O . TRP A 1 88 ? -11.170 1.108 18.371 1.00 97.25 88 TRP A O 1
ATOM 682 N N . GLN A 1 89 ? -11.423 0.184 20.398 1.00 97.00 89 GLN A N 1
ATOM 683 C CA . GLN A 1 89 ? -12.836 0.524 20.501 1.00 97.00 89 GLN A CA 1
ATOM 684 C C . GLN A 1 89 ? -13.046 1.945 21.026 1.00 97.00 89 GLN A C 1
ATOM 686 O O . GLN A 1 89 ? -12.440 2.358 22.019 1.00 97.00 89 GLN A O 1
ATOM 691 N N . ARG A 1 90 ? -13.978 2.677 20.419 1.00 97.44 90 ARG A N 1
ATOM 692 C CA . ARG A 1 90 ? -14.503 3.950 20.931 1.00 97.44 90 ARG A CA 1
ATOM 693 C C . ARG A 1 90 ? -16.022 3.881 20.891 1.00 97.44 90 ARG A C 1
ATOM 695 O O . ARG A 1 90 ? -16.602 3.522 19.875 1.00 97.44 90 ARG A O 1
ATOM 702 N N . ASN A 1 91 ? -16.666 4.116 22.035 1.00 94.94 91 ASN A N 1
ATOM 703 C CA . ASN A 1 91 ? -18.124 3.999 22.181 1.00 94.94 91 ASN A CA 1
ATOM 704 C C . ASN A 1 91 ? -18.704 2.668 21.650 1.00 94.94 91 ASN A C 1
ATOM 706 O O . ASN A 1 91 ? -19.785 2.634 21.067 1.00 94.94 91 ASN A O 1
ATOM 710 N N . GLY A 1 92 ? -17.965 1.567 21.839 1.00 94.06 92 GLY A N 1
ATOM 711 C CA . GLY A 1 92 ? -18.357 0.227 21.390 1.00 94.06 92 GLY A CA 1
ATOM 712 C C . GLY A 1 92 ? -18.155 -0.058 19.898 1.00 94.06 92 GLY A C 1
ATOM 713 O O . GLY A 1 92 ? -18.540 -1.132 19.459 1.00 94.06 92 GLY A O 1
ATOM 714 N N . GLN A 1 93 ? -17.556 0.863 19.140 1.00 95.75 93 GLN A N 1
ATOM 715 C CA . GLN A 1 93 ? -17.276 0.717 17.709 1.00 95.75 93 GLN A CA 1
ATOM 716 C C . GLN A 1 93 ? -15.780 0.533 17.475 1.00 95.75 93 GLN A C 1
ATOM 718 O O . GLN A 1 93 ? -14.966 1.111 18.195 1.00 95.75 93 GLN A O 1
ATOM 723 N N . THR A 1 94 ? -15.426 -0.259 16.473 1.00 97.06 94 THR A N 1
ATOM 724 C CA . THR A 1 94 ? -14.064 -0.453 15.967 1.00 97.06 94 THR A CA 1
ATOM 725 C C . THR A 1 94 ? -13.790 0.466 14.768 1.00 97.06 94 THR A C 1
ATOM 727 O O . THR A 1 94 ? -14.729 0.991 14.163 1.00 97.06 94 THR A O 1
ATOM 730 N N . PRO A 1 95 ? -12.523 0.640 14.349 1.00 97.81 95 PRO A N 1
ATOM 731 C CA . PRO A 1 95 ? -12.215 1.361 13.114 1.00 97.81 95 PRO A CA 1
ATOM 732 C C . PRO A 1 95 ? -12.857 0.724 11.870 1.00 97.81 95 PRO A C 1
ATOM 734 O O . PRO A 1 95 ? -13.203 1.423 10.924 1.00 97.81 95 PRO A O 1
ATOM 737 N N . LEU A 1 96 ? -13.062 -0.598 11.873 1.00 96.44 96 LEU A N 1
ATOM 738 C CA . LEU A 1 96 ? -13.760 -1.310 10.799 1.00 96.44 96 LEU A CA 1
ATOM 739 C C . LEU A 1 96 ? -15.261 -0.980 10.770 1.00 96.44 96 LEU A C 1
ATOM 741 O O . LEU A 1 96 ? -15.806 -0.761 9.690 1.00 96.44 96 LEU A O 1
ATOM 745 N N . ASP A 1 97 ? -15.911 -0.857 11.935 1.00 96.44 97 ASP A N 1
ATOM 746 C CA . ASP A 1 97 ? -17.307 -0.397 12.018 1.00 96.44 97 ASP A CA 1
ATOM 747 C C . ASP A 1 97 ? -17.467 1.009 11.427 1.00 96.44 97 ASP A C 1
ATOM 749 O O . ASP A 1 97 ? -18.432 1.282 10.709 1.00 96.44 97 ASP A O 1
ATOM 753 N N . TYR A 1 98 ? -16.512 1.904 11.712 1.00 97.19 98 TYR A N 1
ATOM 754 C CA . TYR A 1 98 ? -16.478 3.241 11.123 1.00 97.19 98 TYR A CA 1
ATOM 755 C C . TYR A 1 98 ? -16.410 3.171 9.591 1.00 97.19 98 TYR A C 1
ATOM 757 O O . TYR A 1 98 ? -17.199 3.823 8.905 1.00 97.19 98 TYR A O 1
ATOM 765 N N . LEU A 1 99 ? -15.514 2.346 9.044 1.00 96.94 99 LEU A N 1
ATOM 766 C CA . LEU A 1 99 ? -15.355 2.179 7.599 1.00 96.94 99 LEU A CA 1
ATOM 767 C C . LEU A 1 99 ? -16.624 1.633 6.932 1.00 96.94 99 LEU A C 1
ATOM 769 O O . LEU A 1 99 ? -17.004 2.107 5.864 1.00 96.94 99 LEU A O 1
ATOM 773 N N . VAL A 1 100 ? -17.302 0.665 7.548 1.00 95.19 100 VAL A N 1
ATOM 774 C CA . VAL A 1 100 ? -18.545 0.081 7.012 1.00 95.19 100 VAL A CA 1
ATOM 775 C C . VAL A 1 100 ? -19.681 1.104 6.956 1.00 95.19 100 VAL A C 1
ATOM 777 O O . VAL A 1 100 ? -20.416 1.169 5.967 1.00 95.19 100 VAL A O 1
ATOM 780 N N . LYS A 1 101 ? -19.797 1.956 7.979 1.00 94.94 101 LYS A N 1
ATOM 781 C CA . LYS A 1 101 ? -20.828 3.004 8.042 1.00 94.94 101 LYS A CA 1
ATOM 782 C C . LYS A 1 101 ? -20.636 4.121 7.018 1.00 94.94 101 LYS A C 1
ATOM 784 O O . LYS A 1 101 ? -21.613 4.778 6.675 1.00 94.94 101 LYS A O 1
ATOM 789 N N . ASN A 1 102 ? -19.414 4.321 6.529 1.00 93.38 102 ASN A N 1
ATOM 790 C CA . ASN A 1 102 ? -19.054 5.418 5.627 1.00 93.38 102 ASN A CA 1
ATOM 791 C C . ASN A 1 102 ? -18.822 4.965 4.172 1.00 93.38 102 ASN A C 1
ATOM 793 O O . ASN A 1 102 ? -18.165 5.652 3.394 1.00 93.38 102 ASN A O 1
ATOM 797 N N . THR A 1 103 ? -19.385 3.822 3.766 1.00 89.19 103 THR A N 1
ATOM 798 C CA . THR A 1 103 ? -19.283 3.305 2.383 1.00 89.19 103 THR A CA 1
ATOM 799 C C . THR A 1 103 ? -19.978 4.181 1.334 1.00 89.19 103 THR A C 1
ATOM 801 O O . THR A 1 103 ? -19.704 4.054 0.143 1.00 89.19 103 THR A O 1
ATOM 804 N N . ASN A 1 104 ? -20.854 5.094 1.756 1.00 87.81 104 ASN A N 1
ATOM 805 C CA . ASN A 1 104 ? -21.487 6.094 0.895 1.00 87.81 104 ASN A CA 1
ATOM 806 C C . ASN A 1 104 ? -20.522 7.187 0.400 1.00 87.81 104 ASN A C 1
ATOM 808 O O . ASN A 1 104 ? -20.901 7.933 -0.494 1.00 87.81 104 ASN A O 1
ATOM 812 N N . GLN A 1 105 ? -19.314 7.283 0.965 1.00 89.38 105 GLN A N 1
ATOM 813 C CA . GLN A 1 105 ? -18.283 8.247 0.557 1.00 89.38 105 GLN A CA 1
ATOM 814 C C . GLN A 1 105 ? -17.322 7.691 -0.512 1.00 89.38 105 GLN A C 1
ATOM 816 O O . GLN A 1 105 ? -16.368 8.360 -0.885 1.00 89.38 105 GLN A O 1
ATOM 821 N N . LEU A 1 106 ? -17.524 6.452 -0.976 1.00 93.75 106 LEU A N 1
ATOM 822 C CA . LEU A 1 106 ? -16.650 5.823 -1.967 1.00 93.75 106 LEU A CA 1
ATOM 823 C C . LEU A 1 106 ? -17.038 6.261 -3.385 1.00 93.75 106 LEU A C 1
ATOM 825 O O . LEU A 1 1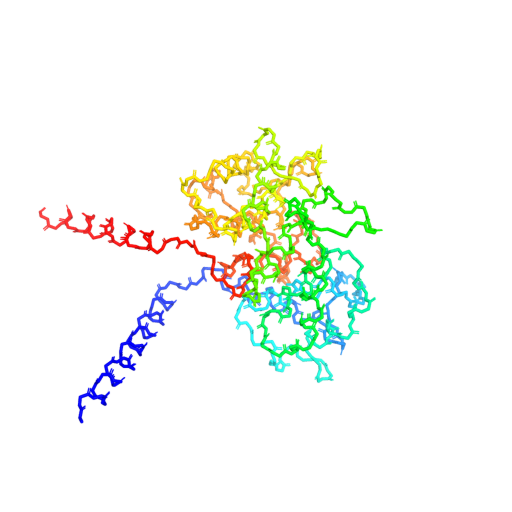06 ? -18.120 5.906 -3.869 1.00 93.75 106 LEU A O 1
ATOM 829 N N . GLU A 1 107 ? -16.129 6.963 -4.060 1.00 94.81 107 GLU A N 1
ATOM 830 C CA . GLU A 1 107 ? -16.348 7.510 -5.403 1.00 94.81 107 GLU A CA 1
ATOM 831 C C . GLU A 1 107 ? -15.494 6.786 -6.453 1.00 94.81 107 GLU A C 1
ATOM 833 O O . GLU A 1 107 ? -16.027 6.130 -7.351 1.00 94.81 107 GLU A O 1
ATOM 838 N N . SER A 1 108 ? -14.170 6.855 -6.314 1.00 97.19 108 SER A N 1
ATOM 839 C CA . SER A 1 108 ? -13.216 6.346 -7.307 1.00 97.19 108 SER A CA 1
ATOM 840 C C . SER A 1 108 ? -12.952 4.850 -7.159 1.00 97.19 108 SER A C 1
ATOM 842 O O . SER A 1 108 ? -13.152 4.271 -6.089 1.00 97.19 108 SER A O 1
ATOM 844 N N . THR A 1 109 ? -12.413 4.202 -8.198 1.00 97.94 109 THR A N 1
ATOM 845 C CA . THR A 1 109 ? -12.044 2.774 -8.104 1.00 97.94 109 THR A CA 1
ATOM 846 C C . THR A 1 109 ? -11.047 2.517 -6.970 1.00 97.94 109 THR A C 1
ATOM 848 O O . THR A 1 109 ? -11.139 1.509 -6.263 1.00 97.94 109 THR A O 1
ATOM 851 N N . THR A 1 110 ? -10.130 3.460 -6.738 1.00 98.00 110 THR A N 1
ATOM 852 C CA . THR A 1 110 ? -9.127 3.346 -5.671 1.00 98.00 110 THR A CA 1
ATOM 853 C C . THR A 1 110 ? -9.729 3.447 -4.266 1.00 98.00 110 THR A C 1
ATOM 855 O O . THR A 1 110 ? -9.236 2.778 -3.356 1.00 98.00 110 THR A O 1
ATOM 858 N N . ASP A 1 111 ? -10.840 4.170 -4.079 1.00 97.81 111 ASP A N 1
ATOM 859 C CA . ASP A 1 111 ? -11.564 4.208 -2.801 1.00 97.81 111 ASP A CA 1
ATOM 860 C C . ASP A 1 111 ? -12.155 2.843 -2.450 1.00 97.81 111 ASP A C 1
ATOM 862 O O . ASP A 1 111 ? -11.951 2.340 -1.342 1.00 97.81 111 ASP A O 1
ATOM 866 N N . TYR A 1 112 ? -12.826 2.203 -3.413 1.00 98.44 112 TYR A N 1
ATOM 867 C CA . TYR A 1 112 ? -13.371 0.854 -3.238 1.00 98.44 112 TYR A CA 1
ATOM 868 C C . TYR A 1 112 ? -12.268 -0.173 -2.976 1.00 98.44 112 TYR A C 1
ATOM 870 O O . TYR A 1 112 ? -12.403 -1.008 -2.079 1.00 98.44 112 TYR A O 1
ATOM 878 N N . ALA A 1 113 ? -11.162 -0.099 -3.719 1.00 98.62 113 ALA A N 1
ATOM 879 C CA . ALA A 1 113 ? -10.027 -0.994 -3.535 1.00 98.62 113 ALA A CA 1
ATOM 880 C C . ALA A 1 113 ? -9.403 -0.852 -2.135 1.00 98.62 113 ALA A C 1
ATOM 882 O O . ALA A 1 113 ? -9.217 -1.848 -1.431 1.00 98.62 113 ALA A O 1
ATOM 883 N N . ARG A 1 114 ? -9.150 0.383 -1.685 1.00 98.31 114 ARG A N 1
ATOM 884 C CA . ARG A 1 114 ? -8.611 0.672 -0.347 1.00 98.31 114 ARG A CA 1
ATOM 885 C C . ARG A 1 114 ? -9.548 0.210 0.768 1.00 98.31 114 ARG A C 1
ATOM 887 O O . ARG A 1 114 ? -9.088 -0.371 1.751 1.00 98.31 114 ARG A O 1
ATOM 894 N N . GLN A 1 115 ? -10.851 0.434 0.610 1.00 97.75 115 GLN A N 1
ATOM 895 C CA . GLN A 1 115 ? -11.855 -0.043 1.556 1.00 97.75 115 GLN A CA 1
ATOM 896 C C . GLN A 1 115 ? -11.820 -1.573 1.671 1.00 97.75 115 GLN A C 1
ATOM 898 O O . GLN A 1 115 ? -11.804 -2.106 2.781 1.00 97.75 115 GLN A O 1
ATOM 903 N N . LEU A 1 116 ? -11.782 -2.290 0.542 1.00 98.12 116 LEU A N 1
ATOM 904 C CA . LEU A 1 116 ? -11.735 -3.752 0.546 1.00 98.12 116 LEU A CA 1
ATOM 905 C C . LEU A 1 116 ? -10.451 -4.281 1.195 1.00 98.12 116 LEU A C 1
ATOM 907 O O . LEU A 1 116 ? -10.538 -5.203 2.001 1.00 98.12 116 LEU A O 1
ATOM 911 N N . LEU A 1 117 ? -9.295 -3.668 0.915 1.00 98.19 117 LEU A N 1
ATOM 912 C CA . LEU A 1 117 ? -8.026 -4.014 1.565 1.00 98.19 117 LEU A CA 1
ATOM 913 C C . LEU A 1 117 ? -8.119 -3.907 3.094 1.00 98.19 117 LEU A C 1
ATOM 915 O O . LEU A 1 117 ? -7.674 -4.808 3.800 1.00 98.19 117 LEU A O 1
ATOM 919 N N . ALA A 1 118 ? -8.737 -2.848 3.622 1.00 97.69 118 ALA A N 1
ATOM 920 C CA . ALA A 1 118 ? -8.933 -2.707 5.063 1.00 97.69 118 ALA A CA 1
ATOM 921 C C . ALA A 1 118 ? -9.908 -3.759 5.625 1.00 97.69 118 ALA A C 1
ATOM 923 O O . ALA A 1 118 ? -9.614 -4.392 6.640 1.00 97.69 118 ALA A O 1
ATOM 924 N N . LEU A 1 119 ? -11.043 -3.994 4.957 1.00 96.31 119 LEU A N 1
ATOM 925 C CA . LEU A 1 119 ? -12.026 -4.995 5.391 1.00 96.31 119 LEU A CA 1
ATOM 926 C C . LEU A 1 119 ? -11.492 -6.434 5.307 1.00 96.31 119 LEU A C 1
ATOM 928 O O . LEU A 1 119 ? -11.942 -7.293 6.064 1.00 96.31 119 LEU A O 1
ATOM 932 N N . ALA A 1 120 ? -10.520 -6.707 4.433 1.00 95.50 120 ALA A N 1
ATOM 933 C CA . ALA A 1 120 ? -9.885 -8.016 4.293 1.00 95.50 120 ALA A CA 1
ATOM 934 C C . ALA A 1 120 ? -9.089 -8.453 5.538 1.00 95.50 120 ALA A C 1
ATOM 936 O O . ALA A 1 120 ? -8.741 -9.628 5.664 1.00 95.50 120 ALA A O 1
ATOM 937 N N . MET A 1 121 ? -8.816 -7.535 6.474 1.00 93.38 121 MET A N 1
ATOM 938 C CA . MET A 1 121 ? -8.090 -7.840 7.712 1.00 93.38 121 MET A CA 1
ATOM 939 C C . MET A 1 121 ? -8.894 -8.717 8.683 1.00 93.38 121 MET A C 1
ATOM 941 O O . MET A 1 121 ? -8.311 -9.319 9.582 1.00 93.38 121 MET A O 1
ATOM 945 N N . VAL A 1 122 ? -10.218 -8.809 8.512 1.00 89.31 122 VAL A N 1
ATOM 946 C CA . VAL A 1 122 ? -11.095 -9.653 9.334 1.00 89.31 122 VAL A CA 1
ATOM 947 C C . VAL A 1 122 ? -12.065 -10.456 8.471 1.00 89.31 122 VAL A C 1
ATOM 949 O O . VAL A 1 122 ? -12.419 -10.072 7.355 1.00 89.31 122 VAL A O 1
ATOM 952 N N . ASN A 1 123 ? -12.550 -11.576 9.004 1.00 84.12 123 ASN A N 1
ATOM 953 C CA . ASN A 1 123 ? -13.542 -12.400 8.310 1.00 84.12 123 ASN A CA 1
ATOM 954 C C . ASN A 1 123 ? -14.963 -11.821 8.382 1.00 84.12 123 ASN A C 1
ATOM 956 O O . ASN A 1 123 ? -15.756 -12.079 7.475 1.00 84.12 123 ASN A O 1
ATOM 960 N N . ASP A 1 124 ? -15.248 -10.979 9.374 1.00 82.75 124 ASP A N 1
ATOM 961 C CA . ASP A 1 124 ? -16.532 -10.290 9.544 1.00 82.75 124 ASP A CA 1
ATOM 962 C C . ASP A 1 124 ? -16.849 -9.343 8.365 1.00 82.75 124 ASP A C 1
ATOM 964 O O . ASP A 1 124 ? -15.986 -9.077 7.527 1.00 82.75 124 ASP A O 1
ATOM 968 N N . TYR A 1 125 ? -18.088 -8.843 8.273 1.00 85.31 125 TYR A N 1
ATOM 969 C CA . TYR A 1 125 ? -18.567 -7.942 7.198 1.00 85.31 125 TYR A CA 1
ATOM 970 C C . TYR A 1 125 ? -18.633 -8.577 5.799 1.00 85.31 125 TYR A C 1
ATOM 972 O O . TYR A 1 125 ? -18.308 -7.959 4.782 1.00 85.31 125 TYR A O 1
ATOM 980 N N . ALA A 1 126 ? -19.009 -9.858 5.729 1.00 85.50 126 ALA A N 1
ATOM 981 C CA . ALA A 1 126 ? -19.126 -10.575 4.459 1.00 85.50 126 ALA A CA 1
ATOM 982 C C . ALA A 1 126 ? -20.068 -9.891 3.438 1.00 85.50 126 ALA A C 1
ATOM 984 O O . ALA A 1 126 ? -19.667 -9.793 2.276 1.00 85.50 126 ALA A O 1
ATOM 985 N N . PRO A 1 127 ? -21.261 -9.374 3.809 1.00 91.62 127 PRO A N 1
ATOM 986 C CA . PRO A 1 127 ? -22.142 -8.695 2.854 1.00 91.62 127 PRO A CA 1
ATOM 987 C C . PRO A 1 127 ? -21.519 -7.433 2.243 1.00 91.62 127 PRO A C 1
ATOM 989 O O . PRO A 1 127 ? -21.573 -7.239 1.028 1.00 91.62 127 PRO A O 1
ATOM 992 N N . GLU A 1 128 ? -20.891 -6.595 3.067 1.00 92.38 128 GLU A N 1
ATOM 993 C CA . GLU A 1 128 ? -20.264 -5.344 2.641 1.00 92.38 128 GLU A CA 1
ATOM 994 C C . GLU A 1 128 ? -19.043 -5.607 1.759 1.00 92.38 128 GLU A C 1
ATOM 996 O O . GLU A 1 128 ? -18.902 -4.993 0.698 1.00 92.38 128 GLU A O 1
ATOM 1001 N N . LYS A 1 129 ? -18.205 -6.584 2.139 1.00 94.38 129 LYS A N 1
ATOM 1002 C CA . LYS A 1 129 ? -17.093 -7.048 1.299 1.00 94.38 129 LYS A CA 1
ATOM 1003 C C . LYS A 1 129 ? -17.596 -7.550 -0.049 1.00 94.38 129 LYS A C 1
ATOM 1005 O O . LYS A 1 129 ? -17.066 -7.136 -1.076 1.00 94.38 129 LYS A O 1
ATOM 1010 N N . GLN A 1 130 ? -18.644 -8.378 -0.071 1.00 96.31 130 GLN A N 1
ATOM 1011 C CA . GLN A 1 130 ? -19.180 -8.924 -1.319 1.00 96.31 130 GLN A CA 1
ATOM 1012 C C . GLN A 1 130 ? -19.711 -7.830 -2.253 1.00 96.31 130 GLN A C 1
ATOM 1014 O O . GLN A 1 130 ? -19.503 -7.903 -3.464 1.00 96.31 130 GLN A O 1
ATOM 1019 N N . ALA A 1 131 ? -20.362 -6.797 -1.711 1.00 95.56 131 ALA A N 1
ATOM 1020 C CA . ALA A 1 131 ? -20.834 -5.667 -2.506 1.00 95.56 131 ALA A CA 1
ATOM 1021 C C . ALA A 1 131 ? -19.674 -4.915 -3.184 1.00 95.56 131 ALA A C 1
ATOM 1023 O O . ALA A 1 131 ? -19.764 -4.587 -4.369 1.00 95.56 131 ALA A O 1
ATOM 1024 N N . ILE A 1 132 ? -18.572 -4.689 -2.461 1.00 97.62 132 ILE A N 1
ATOM 1025 C CA . ILE A 1 132 ? -17.376 -4.029 -3.003 1.00 97.62 132 ILE A CA 1
ATOM 1026 C C . ILE A 1 132 ? -16.672 -4.921 -4.034 1.00 97.62 132 ILE A C 1
ATOM 1028 O O . ILE A 1 132 ? -16.335 -4.445 -5.116 1.00 97.62 132 ILE A O 1
ATOM 1032 N N . ILE A 1 133 ? -16.512 -6.217 -3.744 1.00 98.19 133 ILE A N 1
ATOM 1033 C CA . ILE A 1 133 ? -15.935 -7.203 -4.672 1.00 98.19 133 ILE A CA 1
ATOM 1034 C C . ILE A 1 133 ? -16.695 -7.200 -6.000 1.00 98.19 133 ILE A C 1
ATOM 1036 O O . ILE A 1 133 ? -16.081 -7.137 -7.064 1.00 98.19 133 ILE A O 1
ATOM 1040 N N . ASN A 1 134 ? -18.029 -7.233 -5.949 1.00 98.12 134 ASN A N 1
ATOM 1041 C CA . ASN A 1 134 ? -18.862 -7.242 -7.149 1.00 98.12 134 ASN A CA 1
ATOM 1042 C C . ASN A 1 134 ? -18.678 -5.965 -7.982 1.00 98.12 134 ASN A C 1
ATOM 1044 O O . ASN A 1 134 ? -18.584 -6.056 -9.205 1.00 98.12 134 ASN A O 1
ATOM 1048 N N . LYS A 1 135 ? -18.585 -4.793 -7.335 1.00 97.75 135 LYS A N 1
ATOM 1049 C CA . LYS A 1 135 ? -18.304 -3.524 -8.025 1.00 97.75 135 LYS A CA 1
ATOM 1050 C C . LYS A 1 135 ? -16.935 -3.539 -8.701 1.00 97.75 135 LYS A C 1
ATOM 1052 O O . LYS A 1 135 ? -16.868 -3.346 -9.910 1.00 97.75 135 LYS A O 1
ATOM 1057 N N . LEU A 1 136 ? -15.876 -3.855 -7.955 1.00 98.56 136 LEU A N 1
ATOM 1058 C CA . LEU A 1 136 ? -14.511 -3.904 -8.485 1.00 98.56 136 LEU A CA 1
ATOM 1059 C C . LEU A 1 136 ? -14.389 -4.873 -9.670 1.00 98.56 136 LEU A C 1
ATOM 1061 O O . LEU A 1 136 ? -13.834 -4.516 -10.703 1.00 98.56 136 LEU A O 1
ATOM 1065 N N . LYS A 1 137 ? -14.978 -6.072 -9.567 1.00 98.62 137 LYS A N 1
ATOM 1066 C CA . LYS A 1 137 ? -15.016 -7.040 -10.676 1.00 98.62 137 LYS A CA 1
ATOM 1067 C C . LYS A 1 137 ? -15.780 -6.522 -11.895 1.00 98.62 137 LYS A C 1
ATOM 1069 O O . LYS A 1 137 ? -15.402 -6.840 -13.016 1.00 98.62 137 LYS A O 1
ATOM 1074 N N . SER A 1 138 ? -16.842 -5.740 -11.694 1.00 98.12 138 SER A N 1
ATOM 1075 C CA . SER A 1 138 ? -17.635 -5.179 -12.797 1.00 98.12 138 SER A CA 1
ATOM 1076 C C . SER A 1 138 ? -16.907 -4.095 -13.596 1.00 98.12 138 SER A C 1
ATOM 1078 O O . SER A 1 138 ? -17.330 -3.780 -14.704 1.00 98.12 138 SER A O 1
ATOM 1080 N N . TRP A 1 139 ? -15.820 -3.543 -13.052 1.00 98.44 139 TRP A N 1
ATOM 1081 C CA . TRP A 1 139 ? -15.000 -2.521 -13.705 1.00 98.44 139 TRP A CA 1
ATOM 1082 C C . TRP A 1 139 ? -13.787 -3.089 -14.429 1.00 98.44 139 TRP A C 1
ATOM 1084 O O . TRP A 1 139 ? -12.926 -2.324 -14.851 1.00 98.44 139 TRP A O 1
ATOM 1094 N N . GLN A 1 140 ? -13.713 -4.414 -14.576 1.00 98.56 140 GLN A N 1
ATOM 1095 C CA . GLN A 1 140 ? -12.736 -5.020 -15.460 1.00 98.56 140 GLN A CA 1
ATOM 1096 C C . GLN A 1 140 ? -13.233 -5.038 -16.905 1.00 98.56 140 GLN A C 1
ATOM 1098 O O . GLN A 1 140 ? -14.329 -5.533 -17.173 1.00 98.56 140 GLN A O 1
ATOM 1103 N N . ASP A 1 141 ? -12.410 -4.572 -17.840 1.00 97.25 141 ASP A N 1
ATOM 1104 C CA . ASP A 1 141 ? -12.723 -4.607 -19.269 1.00 97.25 141 ASP A CA 1
ATOM 1105 C C . ASP A 1 141 ? -12.071 -5.796 -20.013 1.00 97.25 141 ASP A C 1
ATOM 1107 O O . ASP A 1 141 ? -11.360 -6.630 -19.443 1.00 97.25 141 ASP A O 1
ATOM 1111 N N . GLU A 1 142 ? -12.310 -5.895 -21.326 1.00 96.25 142 GLU A N 1
ATOM 1112 C CA . GLU A 1 142 ? -11.763 -6.968 -22.172 1.00 96.25 142 GLU A CA 1
ATOM 1113 C C . GLU A 1 142 ? -10.244 -6.881 -22.396 1.00 96.25 142 GLU A C 1
ATOM 1115 O O . GLU A 1 142 ? -9.630 -7.875 -22.815 1.00 96.25 142 GLU A O 1
ATOM 1120 N N . SER A 1 143 ? -9.632 -5.721 -22.135 1.00 96.88 143 SER A N 1
ATOM 1121 C CA . SER A 1 143 ? -8.177 -5.540 -22.118 1.00 96.88 143 SER A CA 1
ATOM 1122 C C . SER A 1 143 ? -7.554 -6.058 -20.818 1.00 96.88 143 SER A C 1
ATOM 1124 O O . SER A 1 143 ? -6.344 -6.261 -20.753 1.00 96.88 143 SER A O 1
ATOM 1126 N N . GLY A 1 144 ? -8.383 -6.348 -19.811 1.00 98.06 144 GLY A N 1
ATOM 1127 C CA . GLY A 1 144 ? -7.980 -6.775 -18.478 1.00 98.06 144 GLY A CA 1
ATOM 1128 C C . GLY A 1 144 ? -7.712 -5.614 -17.521 1.00 98.06 144 GLY A C 1
ATOM 1129 O O . GLY A 1 144 ? -7.420 -5.882 -16.352 1.00 98.06 144 GLY A O 1
ATOM 1130 N N . HIS A 1 145 ? -7.814 -4.364 -17.983 1.00 98.56 145 HIS A N 1
ATOM 1131 C CA . HIS A 1 145 ? -7.704 -3.164 -17.155 1.00 98.56 145 HIS A CA 1
ATOM 1132 C C . HIS A 1 145 ? -8.865 -3.078 -16.157 1.00 98.56 145 HIS A C 1
ATOM 1134 O O . HIS A 1 145 ? -9.940 -3.613 -16.420 1.00 98.56 145 HIS A O 1
ATOM 1140 N N . PHE A 1 146 ? -8.629 -2.438 -15.005 1.00 98.75 146 PHE A N 1
ATOM 1141 C CA . PHE A 1 146 ? -9.682 -2.130 -14.036 1.00 98.75 146 PHE A CA 1
ATOM 1142 C C . PHE A 1 146 ? -9.792 -0.617 -13.874 1.00 98.75 146 PHE A C 1
ATOM 1144 O O . PHE A 1 146 ? -8.822 0.025 -13.467 1.00 98.75 146 PHE A O 1
ATOM 1151 N N . GLY A 1 147 ? -10.984 -0.079 -14.110 1.00 98.00 147 GLY A N 1
ATOM 1152 C CA . GLY A 1 147 ? -11.296 1.332 -13.914 1.00 98.00 147 GLY A CA 1
ATOM 1153 C C . GLY A 1 147 ? -12.740 1.646 -14.292 1.00 98.00 147 GLY A C 1
ATOM 1154 O O . GLY A 1 147 ? -13.346 0.996 -15.146 1.00 98.00 147 GLY A O 1
ATOM 1155 N N . GLN A 1 148 ? -13.324 2.648 -13.645 1.00 97.75 148 GLN A N 1
ATOM 1156 C CA . GLN A 1 148 ? -14.666 3.111 -13.958 1.00 97.75 148 GLN A CA 1
ATOM 1157 C C . GLN A 1 148 ? -14.665 3.921 -15.253 1.00 97.75 148 GLN A C 1
ATOM 1159 O O . GLN A 1 148 ? -14.256 5.080 -15.277 1.00 97.75 148 GLN A O 1
ATOM 1164 N N . GLY A 1 149 ? -15.245 3.362 -16.317 1.00 94.19 149 GLY A N 1
ATOM 1165 C CA . GLY A 1 149 ? -15.474 4.113 -17.557 1.00 94.19 149 GLY A CA 1
ATOM 1166 C C . GLY A 1 149 ? -16.343 5.364 -17.353 1.00 94.19 149 GLY A C 1
ATOM 1167 O O . GLY A 1 149 ? -16.150 6.367 -18.027 1.00 94.19 149 GLY A O 1
ATOM 1168 N N . ALA A 1 150 ? -17.257 5.348 -16.374 1.00 95.25 150 ALA A N 1
ATOM 1169 C CA . ALA A 1 150 ? -18.079 6.510 -16.021 1.00 95.25 150 ALA A CA 1
ATOM 1170 C C . ALA A 1 150 ? -17.283 7.673 -15.396 1.00 95.25 150 ALA A C 1
ATOM 1172 O O . ALA A 1 150 ? -17.776 8.799 -15.391 1.00 95.25 150 ALA A O 1
ATOM 1173 N N . LEU A 1 151 ? -16.083 7.400 -14.874 1.00 96.44 151 LEU A N 1
ATOM 1174 C CA . LEU A 1 151 ? -15.162 8.387 -14.304 1.00 96.44 151 LEU A CA 1
ATOM 1175 C C . LEU A 1 151 ? -13.936 8.626 -15.200 1.00 96.44 151 LEU A C 1
ATOM 1177 O O . LEU A 1 151 ? -12.987 9.265 -14.761 1.00 96.44 151 LEU A O 1
ATOM 1181 N N . ASP A 1 152 ? -13.958 8.112 -16.434 1.00 95.62 152 ASP A N 1
ATOM 1182 C CA . ASP A 1 152 ? -12.840 8.186 -17.381 1.00 95.62 152 ASP A CA 1
ATOM 1183 C C . ASP A 1 152 ? -11.530 7.592 -16.823 1.00 95.62 152 ASP A C 1
ATOM 1185 O O . ASP A 1 152 ? -10.427 8.065 -17.079 1.00 95.62 152 ASP A O 1
ATOM 1189 N N . GLU A 1 153 ? -11.639 6.517 -16.034 1.00 97.50 153 GLU A N 1
ATOM 1190 C CA . GLU A 1 153 ? -10.480 5.899 -15.384 1.00 97.50 153 GLU A CA 1
ATOM 1191 C C . GLU A 1 153 ? -9.684 4.948 -16.306 1.00 97.50 153 GLU A C 1
ATOM 1193 O O . GLU A 1 153 ? -8.827 4.212 -15.825 1.00 97.50 153 GLU A O 1
ATOM 1198 N N . GLY A 1 154 ? -9.934 4.935 -17.622 1.00 95.69 154 GLY A N 1
ATOM 1199 C CA . GLY A 1 154 ? -9.358 3.953 -18.562 1.00 95.69 154 GLY A CA 1
ATOM 1200 C C . GLY A 1 154 ? -7.823 3.957 -18.654 1.00 95.69 154 GLY A C 1
ATOM 1201 O O . GLY A 1 154 ? -7.217 2.937 -18.970 1.00 95.69 154 GLY A O 1
ATOM 1202 N N . ASP A 1 155 ? -7.195 5.080 -18.312 1.00 97.62 155 ASP A N 1
ATOM 1203 C CA . ASP A 1 155 ? -5.737 5.261 -18.300 1.00 97.62 155 ASP A CA 1
ATOM 1204 C C . ASP A 1 155 ? -5.144 5.282 -16.875 1.00 97.62 155 ASP A C 1
ATOM 1206 O O . ASP A 1 155 ? -3.944 5.503 -16.687 1.00 97.62 155 ASP A O 1
ATOM 1210 N N . PHE A 1 156 ? -5.962 5.056 -15.842 1.00 98.56 156 PHE A N 1
ATOM 1211 C CA . PHE A 1 156 ? -5.506 5.056 -14.454 1.00 98.56 156 PHE A CA 1
ATOM 1212 C C . PHE A 1 156 ? -4.831 3.720 -14.135 1.00 98.56 156 PHE A C 1
ATOM 1214 O O . PHE A 1 156 ? -5.472 2.677 -13.964 1.00 98.56 156 PHE A O 1
ATOM 1221 N N . ILE A 1 157 ? -3.504 3.753 -14.031 1.00 98.81 157 ILE A N 1
ATOM 1222 C CA . ILE A 1 157 ? -2.680 2.600 -13.660 1.00 98.81 157 ILE A CA 1
ATOM 1223 C C . ILE A 1 157 ? -2.885 2.280 -12.174 1.00 98.81 157 ILE A C 1
ATOM 1225 O O . ILE A 1 157 ? -2.972 1.112 -11.793 1.00 98.81 157 ILE A O 1
ATOM 1229 N N . ASN A 1 158 ? -3.038 3.296 -11.323 1.00 98.31 158 ASN A N 1
ATOM 1230 C CA . ASN A 1 158 ? -3.292 3.099 -9.896 1.00 98.31 158 ASN A CA 1
ATOM 1231 C C . ASN A 1 158 ? -4.645 2.407 -9.621 1.00 98.31 158 ASN A C 1
ATOM 1233 O O . ASN A 1 158 ? -4.694 1.499 -8.791 1.00 98.31 158 ASN A O 1
ATOM 1237 N N . ALA A 1 159 ? -5.719 2.755 -10.341 1.00 98.62 159 ALA A N 1
ATOM 1238 C CA . ALA A 1 159 ? -7.015 2.075 -10.258 1.00 98.62 159 ALA A CA 1
ATOM 1239 C C . ALA A 1 159 ? -6.871 0.575 -10.556 1.00 98.62 159 ALA A C 1
ATOM 1241 O O . ALA A 1 159 ? -7.376 -0.267 -9.802 1.00 98.62 159 ALA A O 1
ATOM 1242 N N . HIS A 1 160 ? -6.088 0.247 -11.587 1.00 98.88 160 HIS A N 1
ATOM 1243 C CA . HIS A 1 160 ? -5.762 -1.123 -11.956 1.00 98.88 160 HIS A CA 1
ATOM 1244 C C . HIS A 1 160 ? -5.007 -1.869 -10.850 1.00 98.88 160 HIS A C 1
ATOM 1246 O O . HIS A 1 160 ? -5.449 -2.926 -10.388 1.00 98.88 160 HIS A O 1
ATOM 1252 N N . MET A 1 161 ? -3.893 -1.299 -10.385 1.00 98.81 161 MET A N 1
ATOM 1253 C CA . MET A 1 161 ? -3.025 -1.926 -9.389 1.00 98.81 161 MET A CA 1
ATOM 1254 C C . MET A 1 161 ? -3.734 -2.161 -8.054 1.00 98.81 161 MET A C 1
ATOM 1256 O O . MET A 1 161 ? -3.732 -3.280 -7.532 1.00 98.81 161 MET A O 1
ATOM 1260 N N . TRP A 1 162 ? -4.396 -1.132 -7.519 1.00 98.75 162 TRP A N 1
ATOM 1261 C CA . TRP A 1 162 ? -5.081 -1.232 -6.233 1.00 98.75 162 TRP A CA 1
ATOM 1262 C C . TRP A 1 162 ? -6.239 -2.228 -6.278 1.00 98.75 162 TRP A C 1
ATOM 1264 O O . TRP A 1 162 ? -6.409 -2.991 -5.327 1.00 98.75 162 TRP A O 1
ATOM 1274 N N . THR A 1 163 ? -6.988 -2.292 -7.383 1.00 98.88 163 THR A N 1
ATOM 1275 C CA . THR A 1 163 ? -8.080 -3.264 -7.542 1.00 98.88 163 THR A CA 1
ATOM 1276 C C . THR A 1 163 ? -7.577 -4.702 -7.505 1.00 98.88 163 THR A C 1
ATOM 1278 O O . THR A 1 163 ? -8.154 -5.538 -6.809 1.00 98.88 163 THR A O 1
ATOM 1281 N N . ILE A 1 164 ? -6.478 -4.998 -8.202 1.00 98.81 164 ILE A N 1
ATOM 1282 C CA . ILE A 1 164 ? -5.881 -6.338 -8.199 1.00 98.81 164 ILE A CA 1
ATOM 1283 C C . ILE A 1 164 ? -5.424 -6.726 -6.794 1.00 98.81 164 ILE A C 1
ATOM 1285 O O . ILE A 1 164 ? -5.765 -7.813 -6.326 1.00 98.81 164 ILE A O 1
ATOM 1289 N N . LEU A 1 165 ? -4.692 -5.844 -6.106 1.00 98.69 165 LEU A N 1
ATOM 1290 C CA . LEU A 1 165 ? -4.240 -6.090 -4.734 1.00 98.69 165 LEU A CA 1
ATOM 1291 C C . LEU A 1 165 ? -5.431 -6.314 -3.790 1.00 98.69 165 LEU A C 1
ATOM 1293 O O . LEU A 1 165 ? -5.409 -7.239 -2.978 1.00 98.69 165 LEU A O 1
ATOM 1297 N N . ALA A 1 166 ? -6.493 -5.520 -3.936 1.00 98.56 166 ALA A N 1
ATOM 1298 C CA . ALA A 1 166 ? -7.706 -5.632 -3.138 1.00 98.56 166 ALA A CA 1
ATOM 1299 C C . ALA A 1 166 ? -8.445 -6.957 -3.369 1.00 98.56 166 ALA A C 1
ATOM 1301 O O . ALA A 1 166 ? -8.757 -7.657 -2.408 1.00 98.56 166 ALA A O 1
ATOM 1302 N N . LEU A 1 167 ? -8.676 -7.356 -4.621 1.00 98.44 167 LEU A N 1
ATOM 1303 C CA . LEU A 1 167 ? -9.318 -8.635 -4.938 1.00 98.44 167 LEU A CA 1
ATOM 1304 C C . LEU A 1 167 ? -8.464 -9.821 -4.462 1.00 98.44 167 LEU A C 1
ATOM 1306 O O . LEU A 1 167 ? -8.981 -10.754 -3.844 1.00 98.44 167 LEU A O 1
ATOM 1310 N N . LYS A 1 168 ? -7.140 -9.760 -4.647 1.00 97.19 168 LYS A N 1
ATOM 1311 C CA . LYS A 1 168 ? -6.225 -10.792 -4.139 1.00 97.19 168 LYS A CA 1
ATOM 1312 C C . LYS A 1 168 ? -6.213 -10.884 -2.615 1.00 97.19 168 LYS A C 1
ATOM 1314 O O . LYS A 1 168 ? -6.123 -11.994 -2.098 1.00 97.19 168 LYS A O 1
ATOM 1319 N N . SER A 1 169 ? -6.392 -9.772 -1.899 1.00 96.31 169 SER A N 1
ATOM 1320 C CA . SER A 1 169 ? -6.467 -9.769 -0.428 1.00 96.31 169 SER A CA 1
ATOM 1321 C C . SER A 1 169 ? -7.632 -10.590 0.135 1.00 96.31 169 SER A C 1
ATOM 1323 O O . SER A 1 169 ? -7.565 -11.059 1.268 1.00 96.31 169 SER A O 1
ATOM 1325 N N . VAL A 1 170 ? -8.687 -10.806 -0.654 1.00 95.62 170 VAL A N 1
ATOM 1326 C CA . VAL A 1 170 ? -9.859 -11.611 -0.274 1.00 95.62 170 VAL A CA 1
ATOM 1327 C C . VAL A 1 170 ? -9.924 -12.950 -1.014 1.00 95.62 170 VAL A C 1
ATOM 1329 O O . VAL A 1 170 ? -10.951 -13.623 -0.987 1.00 95.62 170 VAL A O 1
ATOM 1332 N N . GLY A 1 171 ? -8.821 -13.358 -1.650 1.00 93.62 171 GLY A N 1
ATOM 1333 C CA . GLY A 1 171 ? -8.696 -14.653 -2.321 1.00 93.62 171 GLY A CA 1
ATOM 1334 C C . GLY A 1 171 ? -9.438 -14.750 -3.653 1.00 93.62 171 GLY A C 1
ATOM 1335 O O . GLY A 1 171 ? -9.679 -15.857 -4.125 1.00 93.62 171 GLY A O 1
ATOM 1336 N N . GLU A 1 172 ? -9.806 -13.620 -4.257 1.00 96.12 172 GLU A N 1
ATOM 1337 C CA . GLU A 1 172 ? -10.529 -13.614 -5.523 1.00 96.12 172 GLU A CA 1
ATOM 1338 C C . GLU A 1 172 ? -9.600 -13.815 -6.725 1.00 96.12 172 GLU A C 1
ATOM 1340 O O . GLU A 1 172 ? -8.465 -13.319 -6.799 1.00 96.12 172 GLU A O 1
ATOM 1345 N N . ASP A 1 173 ? -10.115 -14.536 -7.716 1.00 94.44 173 ASP A N 1
ATOM 1346 C CA . ASP A 1 173 ? -9.460 -14.651 -9.008 1.00 94.44 173 ASP A CA 1
ATOM 1347 C C . ASP A 1 173 ? -9.689 -13.397 -9.850 1.00 94.44 173 ASP A C 1
ATOM 1349 O O . ASP A 1 173 ? -10.753 -12.773 -9.832 1.00 94.44 173 ASP A O 1
ATOM 1353 N N . ILE A 1 174 ? -8.657 -13.039 -10.611 1.00 97.69 174 ILE A N 1
ATOM 1354 C CA . ILE A 1 174 ? -8.705 -11.938 -11.567 1.00 97.69 174 ILE A CA 1
ATOM 1355 C C . ILE A 1 174 ? -9.158 -12.536 -12.895 1.00 97.69 174 ILE A C 1
ATOM 1357 O O . ILE A 1 174 ? -8.464 -13.393 -13.454 1.00 97.69 174 ILE A O 1
ATOM 1361 N N . ALA A 1 175 ? -10.317 -12.114 -13.408 1.00 96.69 175 ALA A N 1
ATOM 1362 C CA . ALA A 1 175 ? -10.702 -12.492 -14.763 1.00 96.69 175 ALA A CA 1
ATOM 1363 C C . ALA A 1 175 ? -9.670 -11.921 -15.748 1.00 96.69 175 ALA A C 1
ATOM 1365 O O . ALA A 1 175 ? -8.989 -10.946 -15.455 1.00 96.69 175 ALA A O 1
ATOM 1366 N N . TYR A 1 176 ? -9.454 -12.578 -16.887 1.00 97.06 176 TYR A N 1
ATOM 1367 C CA . TYR A 1 176 ? -8.429 -12.154 -17.852 1.00 97.06 176 TYR A CA 1
ATOM 1368 C C . TYR A 1 176 ? -7.034 -11.893 -17.234 1.00 97.06 176 TYR A C 1
ATOM 1370 O O . TYR A 1 176 ? -6.331 -10.993 -17.688 1.00 97.06 176 TYR A O 1
ATOM 1378 N N . ALA A 1 177 ? -6.616 -12.658 -16.215 1.00 97.56 177 ALA A N 1
ATOM 1379 C CA . ALA A 1 177 ? -5.392 -12.394 -15.443 1.00 97.56 177 ALA A CA 1
ATOM 1380 C C . ALA A 1 177 ? -4.136 -12.153 -16.304 1.00 97.56 177 ALA A C 1
ATOM 1382 O O . ALA A 1 177 ? -3.362 -11.239 -16.022 1.00 97.56 177 ALA A O 1
ATOM 1383 N N . ASP A 1 178 ? -3.946 -12.921 -17.382 1.00 98.31 178 ASP A N 1
ATOM 1384 C CA . ASP A 1 178 ? -2.813 -12.716 -18.293 1.00 98.31 178 ASP A CA 1
ATOM 1385 C C . ASP A 1 178 ? -2.895 -11.394 -19.062 1.00 98.31 178 ASP A C 1
ATOM 1387 O O . ASP A 1 178 ? -1.864 -10.764 -19.296 1.00 98.31 178 ASP A O 1
ATOM 1391 N N . LYS A 1 179 ? -4.105 -10.939 -19.412 1.00 98.75 179 LYS A N 1
ATOM 1392 C CA . LYS A 1 179 ? -4.302 -9.628 -20.032 1.00 98.75 179 LYS A CA 1
ATOM 1393 C C . LYS A 1 179 ? -4.106 -8.501 -19.024 1.00 98.75 179 LYS A C 1
ATOM 1395 O O . LYS A 1 179 ? -3.400 -7.563 -19.347 1.00 98.75 179 LYS A O 1
ATOM 1400 N N . ALA A 1 180 ? -4.621 -8.633 -17.799 1.00 98.75 180 ALA A N 1
ATOM 1401 C CA . ALA A 1 180 ? -4.389 -7.669 -16.719 1.00 98.75 180 ALA A CA 1
ATOM 1402 C C . ALA A 1 180 ? -2.883 -7.474 -16.457 1.00 98.75 180 ALA A C 1
ATOM 1404 O O . ALA A 1 180 ? -2.364 -6.362 -16.477 1.00 98.75 180 ALA A O 1
ATOM 1405 N N . LYS A 1 181 ? -2.142 -8.580 -16.336 1.00 98.81 181 LYS A N 1
ATOM 1406 C CA . LYS A 1 181 ? -0.676 -8.576 -16.225 1.00 98.81 181 LYS A CA 1
ATOM 1407 C C . LYS A 1 181 ? 0.004 -7.942 -17.433 1.00 98.81 181 LYS A C 1
ATOM 1409 O O . LYS A 1 181 ? 0.898 -7.118 -17.262 1.00 98.81 181 LYS A O 1
ATOM 1414 N N . GLY A 1 182 ? -0.407 -8.318 -18.644 1.00 98.75 182 GLY A N 1
ATOM 1415 C CA . GLY A 1 182 ? 0.117 -7.742 -19.880 1.00 98.75 182 GLY A CA 1
ATOM 1416 C C . GLY A 1 182 ? -0.137 -6.238 -19.977 1.00 98.75 182 GLY A C 1
ATOM 1417 O O . GLY A 1 182 ? 0.767 -5.502 -20.361 1.00 98.75 182 GLY A O 1
ATOM 1418 N N . TRP A 1 183 ? -1.325 -5.784 -19.577 1.00 98.75 183 TRP A N 1
ATOM 1419 C CA . TRP A 1 183 ? -1.703 -4.376 -19.528 1.00 98.75 183 TRP A CA 1
ATOM 1420 C C . TRP A 1 183 ? -0.766 -3.610 -18.598 1.00 98.75 183 TRP A C 1
ATOM 1422 O O . TRP A 1 183 ? -0.104 -2.683 -19.053 1.00 98.75 183 TRP A O 1
ATOM 1432 N N . LEU A 1 184 ? -0.595 -4.069 -17.349 1.00 98.88 184 LEU A N 1
ATOM 1433 C CA . LEU A 1 184 ? 0.318 -3.420 -16.406 1.00 98.88 184 LEU A CA 1
ATOM 1434 C C . LEU A 1 184 ? 1.753 -3.387 -16.943 1.00 98.88 184 LEU A C 1
ATOM 1436 O O . LEU A 1 184 ? 2.368 -2.333 -16.929 1.00 98.88 184 LEU A O 1
ATOM 1440 N N . ILE A 1 185 ? 2.280 -4.496 -17.475 1.00 98.81 185 ILE A N 1
ATOM 1441 C CA . ILE A 1 185 ? 3.635 -4.530 -18.060 1.00 98.81 185 ILE A CA 1
ATOM 1442 C C . ILE A 1 185 ? 3.783 -3.519 -19.208 1.00 98.81 185 ILE A C 1
ATOM 1444 O O . ILE A 1 185 ? 4.825 -2.872 -19.314 1.00 98.81 185 ILE A O 1
ATOM 1448 N N . ASN A 1 186 ? 2.764 -3.375 -20.055 1.00 98.56 186 ASN A N 1
ATOM 1449 C CA . ASN A 1 186 ? 2.783 -2.445 -21.186 1.00 98.56 186 ASN A CA 1
ATOM 1450 C C . ASN A 1 186 ? 2.644 -0.975 -20.762 1.00 98.56 186 ASN A C 1
ATOM 1452 O O . ASN A 1 186 ? 3.073 -0.100 -21.510 1.00 98.56 186 ASN A O 1
ATOM 1456 N N . SER A 1 187 ? 2.117 -0.712 -19.567 1.00 98.62 187 SER A N 1
ATOM 1457 C CA . SER A 1 187 ? 2.059 0.621 -18.955 1.00 98.62 187 SER A CA 1
ATOM 1458 C C . SER A 1 187 ? 3.389 1.054 -18.315 1.00 98.62 187 SER A C 1
ATOM 1460 O O . SER A 1 187 ? 3.484 2.166 -17.800 1.00 98.62 187 SER A O 1
ATOM 1462 N N . GLN A 1 188 ? 4.429 0.206 -18.332 1.00 98.81 188 GLN A N 1
ATOM 1463 C CA . GLN A 1 188 ? 5.768 0.570 -17.857 1.00 98.81 188 GLN A CA 1
ATOM 1464 C C . GLN A 1 188 ? 6.418 1.605 -18.783 1.00 98.81 188 GLN A C 1
ATOM 1466 O O . GLN A 1 188 ? 6.545 1.393 -19.992 1.00 98.81 188 GLN A O 1
ATOM 1471 N N . ASN A 1 189 ? 6.929 2.688 -18.204 1.00 98.69 189 ASN A N 1
ATOM 1472 C CA . ASN A 1 189 ? 7.625 3.730 -18.949 1.00 98.69 189 ASN A CA 1
ATOM 1473 C C . ASN A 1 189 ? 9.010 3.263 -19.453 1.00 98.69 189 ASN A C 1
ATOM 1475 O O . ASN A 1 189 ? 9.603 2.319 -18.916 1.00 98.69 189 ASN A O 1
ATOM 1479 N N . PRO A 1 190 ? 9.595 3.939 -20.467 1.00 98.44 190 PRO A N 1
ATOM 1480 C CA . PRO A 1 190 ? 10.908 3.578 -21.014 1.00 98.44 190 PRO A CA 1
ATOM 1481 C C . PRO A 1 190 ? 12.064 3.597 -20.001 1.00 98.44 190 PRO A C 1
ATOM 1483 O O . PRO A 1 190 ? 13.047 2.874 -20.182 1.00 98.44 190 PRO A O 1
ATOM 1486 N N . ASP A 1 191 ? 11.955 4.403 -18.941 1.00 98.00 191 ASP A N 1
ATOM 1487 C CA . ASP A 1 191 ? 12.923 4.470 -17.837 1.00 98.00 191 ASP A CA 1
ATOM 1488 C C . ASP A 1 191 ? 12.846 3.263 -16.883 1.00 98.00 191 ASP A C 1
ATOM 1490 O O . ASP A 1 191 ? 13.753 3.048 -16.074 1.00 98.00 191 ASP A O 1
ATOM 1494 N N . GLY A 1 192 ? 11.813 2.431 -17.033 1.00 98.50 192 GLY A N 1
ATOM 1495 C CA . GLY A 1 192 ? 11.561 1.238 -16.239 1.00 98.50 192 GLY A CA 1
ATOM 1496 C C . GLY A 1 192 ? 10.630 1.450 -15.049 1.00 98.50 192 GLY A C 1
ATOM 1497 O O . GLY A 1 192 ? 10.295 0.463 -14.397 1.00 98.50 192 GLY A O 1
ATOM 1498 N N . GLY A 1 193 ? 10.223 2.684 -14.759 1.00 98.50 193 GLY A N 1
ATOM 1499 C CA . GLY A 1 193 ? 9.268 2.983 -13.699 1.00 98.50 193 GLY A CA 1
ATOM 1500 C C . GLY A 1 193 ? 7.812 2.950 -14.170 1.00 98.50 193 GLY A C 1
ATOM 1501 O O . GLY A 1 193 ? 7.510 2.670 -15.333 1.00 98.50 193 GLY A O 1
ATOM 1502 N N . PHE A 1 194 ? 6.918 3.227 -13.229 1.00 98.69 194 PHE A N 1
ATOM 1503 C CA . PHE A 1 194 ? 5.481 3.379 -13.424 1.00 98.69 194 PHE A CA 1
ATOM 1504 C C . PHE A 1 194 ? 5.021 4.703 -12.817 1.00 98.69 194 PHE A C 1
ATOM 1506 O O . PHE A 1 194 ? 5.679 5.234 -11.924 1.00 98.69 194 PHE A O 1
ATOM 1513 N N . ALA A 1 195 ? 3.895 5.204 -13.308 1.00 97.81 195 ALA A N 1
ATOM 1514 C CA . ALA A 1 195 ? 3.182 6.356 -12.771 1.00 97.81 195 ALA A CA 1
ATOM 1515 C C . ALA A 1 195 ? 1.746 5.942 -12.425 1.00 97.81 195 ALA A C 1
ATOM 1517 O O . ALA A 1 195 ? 1.282 4.890 -12.874 1.00 97.81 195 ALA A O 1
ATOM 1518 N N . TRP A 1 196 ? 1.008 6.782 -11.702 1.00 97.38 196 TRP A N 1
ATOM 1519 C CA . TRP A 1 196 ? -0.414 6.539 -11.427 1.00 97.38 196 TRP A CA 1
ATOM 1520 C C . TRP A 1 196 ? -1.317 6.606 -12.673 1.00 97.38 196 TRP A C 1
ATOM 1522 O O . TRP A 1 196 ? -2.398 6.015 -12.665 1.00 97.38 196 TRP A O 1
ATOM 1532 N N . TYR A 1 197 ? -0.889 7.286 -13.742 1.00 97.94 197 TYR A N 1
ATOM 1533 C CA . TYR A 1 197 ? -1.648 7.482 -14.984 1.00 97.94 197 TYR A CA 1
ATOM 1534 C C . TYR A 1 197 ? -0.758 7.302 -16.218 1.00 97.94 197 TYR A C 1
ATOM 1536 O O . TYR A 1 197 ? 0.410 7.707 -16.221 1.00 97.94 197 TYR A O 1
ATOM 1544 N N . VAL A 1 198 ? -1.308 6.712 -17.282 1.00 97.75 198 VAL A N 1
ATOM 1545 C CA . VAL A 1 198 ? -0.583 6.434 -18.531 1.00 97.75 198 VAL A CA 1
ATOM 1546 C C . VAL A 1 198 ? 0.003 7.713 -19.144 1.00 97.75 198 VAL A C 1
ATOM 1548 O O . VAL A 1 198 ? -0.681 8.706 -19.370 1.00 97.75 198 VAL A O 1
ATOM 1551 N N . GLY A 1 199 ? 1.299 7.681 -19.462 1.00 95.31 199 GLY A N 1
ATOM 1552 C CA . GLY A 1 199 ? 2.002 8.790 -20.116 1.00 95.31 199 GLY A CA 1
ATOM 1553 C C . GLY A 1 199 ? 2.536 9.869 -19.170 1.00 95.31 199 GLY A C 1
ATOM 1554 O O . GLY A 1 199 ? 3.263 10.755 -19.627 1.00 95.31 199 GLY A O 1
ATOM 1555 N N . LEU A 1 200 ? 2.243 9.793 -17.868 1.00 97.06 200 LEU A N 1
ATOM 1556 C CA . LEU A 1 200 ? 2.915 10.630 -16.876 1.00 97.06 200 LEU A CA 1
ATOM 1557 C C . LEU A 1 200 ? 4.325 10.109 -16.551 1.00 97.06 200 LEU A C 1
ATOM 1559 O O . LEU A 1 200 ? 4.610 8.920 -16.739 1.00 97.06 200 LEU A O 1
ATOM 1563 N N . PRO A 1 201 ? 5.226 10.983 -16.060 1.00 97.25 201 PRO A N 1
ATOM 1564 C CA . PRO A 1 201 ? 6.546 10.559 -15.614 1.00 97.25 201 PRO A CA 1
ATOM 1565 C C . PRO A 1 201 ? 6.451 9.559 -14.460 1.00 97.25 201 PRO A C 1
ATOM 1567 O O . PRO A 1 201 ? 5.637 9.729 -13.554 1.00 97.25 201 PRO A O 1
ATOM 1570 N N . SER A 1 202 ? 7.319 8.548 -14.485 1.00 98.00 202 SER A N 1
ATOM 1571 C CA . SER A 1 202 ? 7.408 7.539 -13.429 1.00 98.00 202 SER A CA 1
ATOM 1572 C C . SER A 1 202 ? 7.727 8.158 -12.072 1.00 98.00 202 SER A C 1
ATOM 1574 O O . SER A 1 202 ? 8.519 9.099 -12.013 1.00 98.00 202 SER A O 1
ATOM 1576 N N . ASP A 1 203 ? 7.213 7.571 -10.996 1.00 97.88 203 ASP A N 1
ATOM 1577 C CA . ASP A 1 203 ? 7.552 7.898 -9.609 1.00 97.88 203 ASP A CA 1
ATOM 1578 C C . ASP A 1 203 ? 7.848 6.631 -8.791 1.00 97.88 203 ASP A C 1
ATOM 1580 O O . ASP A 1 203 ? 7.612 5.497 -9.223 1.00 97.88 203 ASP A O 1
ATOM 1584 N N . ALA A 1 204 ? 8.452 6.808 -7.617 1.00 98.19 204 ALA A N 1
ATOM 1585 C CA . ALA A 1 204 ? 8.868 5.686 -6.780 1.00 98.19 204 ALA A CA 1
ATOM 1586 C C . ALA A 1 204 ? 7.692 4.928 -6.142 1.00 98.19 204 ALA A C 1
ATOM 1588 O O . ALA A 1 204 ? 7.785 3.709 -5.975 1.00 98.19 204 ALA A O 1
ATOM 1589 N N . ASP A 1 205 ? 6.613 5.626 -5.794 1.00 98.12 205 ASP A N 1
ATOM 1590 C CA . ASP A 1 205 ? 5.499 5.073 -5.026 1.00 98.12 205 ASP A CA 1
ATOM 1591 C C . ASP A 1 205 ? 4.700 4.111 -5.916 1.00 98.12 205 ASP A C 1
ATOM 1593 O O . ASP A 1 205 ? 4.560 2.927 -5.594 1.00 98.12 205 ASP A O 1
ATOM 1597 N N . ASP A 1 206 ? 4.284 4.575 -7.097 1.00 98.56 206 ASP A N 1
ATOM 1598 C CA . ASP A 1 206 ? 3.570 3.768 -8.086 1.00 98.56 206 ASP A CA 1
ATOM 1599 C C . ASP A 1 206 ? 4.451 2.645 -8.645 1.00 98.56 206 ASP A C 1
ATOM 1601 O O . ASP A 1 206 ? 3.985 1.518 -8.831 1.00 98.56 206 ASP A O 1
ATOM 1605 N N . THR A 1 207 ? 5.755 2.885 -8.826 1.00 98.81 207 THR A N 1
ATOM 1606 C CA . THR A 1 207 ? 6.691 1.818 -9.219 1.00 98.81 207 THR A CA 1
ATOM 1607 C C . THR A 1 207 ? 6.774 0.710 -8.164 1.00 98.81 207 THR A C 1
ATOM 1609 O O . THR A 1 207 ? 6.808 -0.477 -8.505 1.00 98.81 207 THR A O 1
ATOM 1612 N N . ALA A 1 208 ? 6.792 1.062 -6.878 1.00 98.69 208 ALA A N 1
ATOM 1613 C CA . ALA A 1 208 ? 6.813 0.095 -5.788 1.00 98.69 208 ALA A CA 1
ATOM 1614 C C . ALA A 1 208 ? 5.495 -0.699 -5.681 1.00 98.69 208 ALA A C 1
ATOM 1616 O O . ALA A 1 208 ? 5.513 -1.907 -5.413 1.00 98.69 208 ALA A O 1
ATOM 1617 N N . ILE A 1 209 ? 4.353 -0.055 -5.929 1.00 98.75 209 ILE A N 1
ATOM 1618 C CA . ILE A 1 209 ? 3.037 -0.710 -5.980 1.00 98.75 209 ILE A CA 1
ATOM 1619 C C . ILE A 1 209 ? 2.940 -1.643 -7.199 1.00 98.75 209 ILE A C 1
ATOM 1621 O O . ILE A 1 209 ? 2.441 -2.768 -7.079 1.00 98.75 209 ILE A O 1
ATOM 1625 N N . ALA A 1 210 ? 3.481 -1.241 -8.352 1.00 98.88 210 ALA A N 1
ATOM 1626 C CA . ALA A 1 210 ? 3.510 -2.061 -9.561 1.00 98.88 210 ALA A CA 1
ATOM 1627 C C . ALA A 1 210 ? 4.296 -3.361 -9.357 1.00 98.88 210 ALA A C 1
ATOM 1629 O O . ALA A 1 210 ? 3.837 -4.423 -9.775 1.00 98.88 210 ALA A O 1
ATOM 1630 N N . ILE A 1 211 ? 5.440 -3.317 -8.660 1.00 98.81 211 ILE A N 1
ATOM 1631 C CA . ILE A 1 211 ? 6.210 -4.526 -8.314 1.00 98.81 211 ILE A CA 1
ATOM 1632 C C . ILE A 1 211 ? 5.343 -5.508 -7.516 1.00 98.81 211 ILE A C 1
ATOM 1634 O O . ILE A 1 211 ? 5.241 -6.674 -7.895 1.00 98.81 211 ILE A O 1
ATOM 1638 N N . GLN A 1 212 ? 4.688 -5.038 -6.452 1.00 98.50 212 GLN A N 1
ATOM 1639 C CA . GLN A 1 212 ? 3.824 -5.872 -5.606 1.00 98.50 212 GLN A CA 1
ATOM 1640 C C . GLN A 1 212 ? 2.649 -6.454 -6.406 1.00 98.50 212 GLN A C 1
ATOM 1642 O O . GLN A 1 212 ? 2.347 -7.645 -6.308 1.00 98.50 212 GLN A O 1
ATOM 1647 N N . THR A 1 213 ? 2.041 -5.642 -7.273 1.00 98.69 213 THR A N 1
ATOM 1648 C CA . THR A 1 213 ? 0.927 -6.052 -8.139 1.00 98.69 213 THR A CA 1
ATOM 1649 C C . THR A 1 213 ? 1.351 -7.115 -9.155 1.00 98.69 213 THR A C 1
ATOM 1651 O O . THR A 1 213 ? 0.650 -8.109 -9.336 1.00 98.69 213 THR A O 1
ATOM 1654 N N . LEU A 1 214 ? 2.516 -6.966 -9.794 1.00 98.62 214 LEU A N 1
ATOM 1655 C CA . LEU A 1 214 ? 3.036 -7.946 -10.752 1.00 98.62 214 LEU A CA 1
ATOM 1656 C C . LEU A 1 214 ? 3.267 -9.313 -10.094 1.00 98.62 214 LEU A C 1
ATOM 1658 O O . LEU A 1 214 ? 2.913 -10.340 -10.673 1.00 98.62 214 LEU A O 1
ATOM 1662 N N . ILE A 1 215 ? 3.793 -9.338 -8.868 1.00 96.75 215 ILE A N 1
ATOM 1663 C CA . ILE A 1 215 ? 3.951 -10.585 -8.103 1.00 96.75 215 ILE A CA 1
ATOM 1664 C C . ILE A 1 215 ? 2.577 -11.177 -7.758 1.00 96.75 215 ILE A C 1
ATOM 1666 O O . ILE A 1 215 ? 2.385 -12.386 -7.885 1.00 96.75 215 ILE A O 1
ATOM 1670 N N . ALA A 1 216 ? 1.595 -10.348 -7.386 1.00 96.12 216 ALA A N 1
ATOM 1671 C CA . ALA A 1 216 ? 0.217 -10.788 -7.135 1.00 96.12 216 ALA A CA 1
ATOM 1672 C C . ALA A 1 216 ? -0.469 -11.383 -8.382 1.00 96.12 216 ALA A C 1
ATOM 1674 O O . ALA A 1 216 ? -1.352 -12.236 -8.265 1.00 96.12 216 ALA A O 1
ATOM 1675 N N . LEU A 1 217 ? -0.026 -10.980 -9.575 1.00 96.62 217 LEU A N 1
ATOM 1676 C CA . LEU A 1 217 ? -0.419 -11.544 -10.871 1.00 96.62 217 LEU A CA 1
ATOM 1677 C C . LEU A 1 217 ? 0.451 -12.737 -11.317 1.00 96.62 217 LEU A C 1
ATOM 1679 O O . LEU A 1 217 ? 0.288 -13.243 -12.431 1.00 96.62 217 LEU A O 1
ATOM 1683 N N . GLY A 1 218 ? 1.356 -13.207 -10.455 1.00 94.38 218 GLY A N 1
ATOM 1684 C CA . GLY A 1 218 ? 2.157 -14.411 -10.665 1.00 94.38 218 GLY A CA 1
ATOM 1685 C C . GLY A 1 218 ? 3.468 -14.203 -11.426 1.00 94.38 218 GLY A C 1
ATOM 1686 O O . GLY A 1 218 ? 4.046 -15.185 -11.892 1.00 94.38 218 GLY A O 1
ATOM 1687 N N . GLU A 1 219 ? 3.958 -12.967 -11.576 1.00 95.44 219 GLU A N 1
ATOM 1688 C CA . GLU A 1 219 ? 5.305 -12.745 -12.112 1.00 95.44 219 GLU A CA 1
ATOM 1689 C C . GLU A 1 219 ? 6.371 -13.291 -11.154 1.00 95.44 219 GLU A C 1
ATOM 1691 O O . GLU A 1 219 ? 6.389 -12.976 -9.966 1.00 95.44 219 GLU A O 1
ATOM 1696 N N . ASP A 1 220 ? 7.321 -14.066 -11.683 1.00 92.94 220 ASP A N 1
ATOM 1697 C CA . ASP A 1 220 ? 8.505 -14.491 -10.932 1.00 92.94 220 ASP A CA 1
ATOM 1698 C C . ASP A 1 220 ? 9.534 -13.346 -10.919 1.00 92.94 220 ASP A C 1
ATOM 1700 O O . ASP A 1 220 ? 10.133 -13.064 -11.968 1.00 92.94 220 ASP A O 1
ATOM 1704 N N . PRO A 1 221 ? 9.838 -12.722 -9.761 1.00 91.12 221 PRO A N 1
ATOM 1705 C CA . PRO A 1 221 ? 10.743 -11.575 -9.725 1.00 91.12 221 PRO A CA 1
ATOM 1706 C C . PRO A 1 221 ? 12.164 -11.904 -10.209 1.00 91.12 221 PRO A C 1
ATOM 1708 O O . PRO A 1 221 ? 12.890 -11.020 -10.657 1.00 91.12 221 PRO A O 1
ATOM 1711 N N . ALA A 1 222 ? 12.577 -13.180 -10.195 1.00 90.06 222 ALA A N 1
ATOM 1712 C CA . ALA A 1 222 ? 13.887 -13.577 -10.714 1.00 90.06 222 ALA A CA 1
ATOM 1713 C C . ALA A 1 222 ? 13.946 -13.579 -12.253 1.00 90.06 222 ALA A C 1
ATOM 1715 O O . ALA A 1 222 ? 15.035 -13.485 -12.834 1.00 90.06 222 ALA A O 1
ATOM 1716 N N . LYS A 1 223 ? 12.798 -13.685 -12.929 1.00 94.12 223 LYS A N 1
ATOM 1717 C CA . LYS A 1 223 ? 12.697 -13.803 -14.392 1.00 94.12 223 LYS A CA 1
ATOM 1718 C C . LYS A 1 223 ? 12.082 -12.566 -15.038 1.00 94.12 223 LYS A C 1
ATOM 1720 O O . LYS A 1 223 ? 12.506 -12.221 -16.138 1.00 94.12 223 LYS A O 1
ATOM 1725 N N . SER A 1 224 ? 11.173 -11.883 -14.347 1.00 96.94 224 SER A N 1
ATOM 1726 C CA . SER A 1 224 ? 10.440 -10.732 -14.870 1.00 96.94 224 SER A CA 1
ATOM 1727 C C . SER A 1 224 ? 11.372 -9.581 -15.252 1.00 96.94 224 SER A C 1
ATOM 1729 O O . SER A 1 224 ? 12.097 -9.027 -14.421 1.00 96.94 224 SER A O 1
ATOM 1731 N N . LEU A 1 225 ? 11.364 -9.213 -16.535 1.00 98.31 225 LEU A N 1
ATOM 1732 C CA . LEU A 1 225 ? 12.107 -8.052 -17.021 1.00 98.31 225 LEU A CA 1
ATOM 1733 C C . LEU A 1 225 ? 11.486 -6.746 -16.509 1.00 98.31 225 LEU A C 1
ATOM 1735 O O . LEU A 1 225 ? 12.231 -5.821 -16.188 1.00 98.31 225 LEU A O 1
ATOM 1739 N N . ALA A 1 226 ? 10.155 -6.691 -16.398 1.00 98.62 226 ALA A N 1
ATOM 1740 C CA . ALA A 1 226 ? 9.436 -5.531 -15.883 1.00 98.62 226 ALA A CA 1
ATOM 1741 C C . ALA A 1 226 ? 9.849 -5.228 -14.435 1.00 98.62 226 ALA A C 1
ATOM 1743 O O . ALA A 1 226 ? 10.285 -4.113 -14.152 1.00 98.62 226 ALA A O 1
ATOM 1744 N N . ILE A 1 227 ? 9.852 -6.237 -13.552 1.00 98.62 227 ILE A N 1
ATOM 1745 C CA . ILE A 1 227 ? 10.293 -6.070 -12.154 1.00 98.62 227 ILE A CA 1
ATOM 1746 C C . ILE A 1 227 ? 11.768 -5.645 -12.084 1.00 98.62 227 ILE A C 1
ATOM 1748 O O . ILE A 1 227 ? 12.114 -4.733 -11.339 1.00 98.62 227 ILE A O 1
ATOM 1752 N N . LYS A 1 228 ? 12.659 -6.238 -12.890 1.00 98.38 228 LYS A N 1
ATOM 1753 C CA . LYS A 1 228 ? 14.085 -5.849 -12.904 1.00 98.38 228 LYS A CA 1
ATOM 1754 C C . LYS A 1 228 ? 14.303 -4.397 -13.331 1.00 98.38 228 LYS A C 1
ATOM 1756 O O . LYS A 1 228 ? 15.168 -3.722 -12.775 1.00 98.38 228 LYS A O 1
ATOM 1761 N N . LYS A 1 229 ? 13.542 -3.921 -14.320 1.00 98.81 229 LYS A N 1
ATOM 1762 C CA . LYS A 1 229 ? 13.569 -2.519 -14.757 1.00 98.81 229 LYS A CA 1
ATOM 1763 C C . LYS A 1 229 ? 13.047 -1.588 -13.661 1.00 98.81 229 LYS A C 1
ATOM 1765 O O . LYS A 1 229 ? 13.727 -0.614 -13.355 1.00 98.81 229 LYS A O 1
ATOM 1770 N N . ALA A 1 230 ? 11.942 -1.953 -13.013 1.00 98.81 230 ALA A N 1
ATOM 1771 C CA . ALA A 1 230 ? 11.374 -1.213 -11.888 1.00 98.81 230 ALA A CA 1
ATOM 1772 C C . ALA A 1 230 ? 12.360 -1.099 -10.715 1.00 98.81 230 ALA A C 1
ATOM 1774 O O . ALA A 1 230 ? 12.593 -0.010 -10.204 1.00 98.81 230 ALA A O 1
ATOM 1775 N N . LEU A 1 231 ? 13.043 -2.187 -10.347 1.00 98.38 231 LEU A N 1
ATOM 1776 C CA . LEU A 1 231 ? 14.074 -2.159 -9.301 1.00 98.38 231 LEU A CA 1
ATOM 1777 C C . LEU A 1 231 ? 15.263 -1.270 -9.674 1.00 98.38 231 LEU A C 1
ATOM 1779 O O . LEU A 1 231 ? 15.782 -0.549 -8.824 1.00 98.38 231 LEU A O 1
ATOM 1783 N N . LYS A 1 232 ? 15.693 -1.288 -10.942 1.00 98.31 232 LYS A N 1
ATOM 1784 C CA . LYS A 1 232 ? 16.746 -0.385 -11.424 1.00 98.31 232 LYS A CA 1
ATOM 1785 C C . LYS A 1 232 ? 16.302 1.078 -11.343 1.00 98.31 232 LYS A C 1
ATOM 1787 O O . LYS A 1 232 ? 17.104 1.916 -10.934 1.00 98.31 232 LYS A O 1
ATOM 1792 N N . TYR A 1 233 ? 15.055 1.364 -11.711 1.00 98.56 233 TYR A N 1
ATOM 1793 C CA . TYR A 1 233 ? 14.458 2.688 -11.590 1.00 98.56 233 TYR A CA 1
ATOM 1794 C C . TYR A 1 233 ? 14.434 3.146 -10.123 1.00 98.56 233 TYR A C 1
ATOM 1796 O O . TYR A 1 233 ? 15.055 4.159 -9.805 1.00 98.56 233 TYR A O 1
ATOM 1804 N N . LEU A 1 234 ? 13.873 2.348 -9.205 1.00 98.00 234 LEU A N 1
ATOM 1805 C CA . LEU A 1 234 ? 13.870 2.652 -7.766 1.00 98.00 234 LEU A CA 1
ATOM 1806 C C . LEU A 1 234 ? 15.285 2.881 -7.232 1.00 98.00 234 LEU A C 1
ATOM 1808 O O . LEU A 1 234 ? 15.544 3.856 -6.533 1.00 98.00 234 LEU A O 1
ATOM 1812 N N . LYS A 1 235 ? 16.242 2.029 -7.617 1.00 97.12 235 LYS A N 1
ATOM 1813 C CA . LYS A 1 235 ? 17.640 2.163 -7.194 1.00 97.12 235 LYS A CA 1
ATOM 1814 C C . LYS A 1 235 ? 18.272 3.487 -7.632 1.00 97.12 235 LYS A C 1
ATOM 1816 O O . LYS A 1 235 ? 19.142 3.990 -6.925 1.00 97.12 235 LYS A O 1
ATOM 1821 N N . SER A 1 236 ? 17.844 4.052 -8.763 1.00 96.56 236 SER A N 1
ATOM 1822 C CA . SER A 1 236 ? 18.315 5.358 -9.241 1.00 96.56 236 SER A CA 1
ATOM 1823 C C . SER A 1 236 ? 17.784 6.541 -8.423 1.00 96.56 236 SER A C 1
ATOM 1825 O O . SER A 1 236 ? 18.408 7.599 -8.431 1.00 96.56 236 SER A O 1
ATOM 1827 N N . LEU A 1 237 ? 16.689 6.346 -7.682 1.00 97.12 237 LEU A N 1
ATOM 1828 C CA . LEU A 1 237 ? 16.064 7.357 -6.826 1.00 97.12 237 LEU A CA 1
ATOM 1829 C C . LEU A 1 237 ? 16.555 7.320 -5.375 1.00 97.12 237 LEU A C 1
ATOM 1831 O O . LEU A 1 237 ? 16.161 8.167 -4.571 1.00 97.12 237 LEU A O 1
ATOM 1835 N N . GLN A 1 238 ? 17.411 6.356 -5.022 1.00 96.56 238 GLN A N 1
ATOM 1836 C CA . GLN A 1 238 ? 18.007 6.309 -3.694 1.00 96.56 238 GLN A CA 1
ATOM 1837 C C . GLN A 1 238 ? 19.000 7.464 -3.523 1.00 96.56 238 GLN A C 1
ATOM 1839 O O . GLN A 1 238 ? 19.933 7.616 -4.316 1.00 96.56 238 GLN A O 1
ATOM 1844 N N . VAL A 1 239 ? 18.838 8.252 -2.461 1.00 95.06 239 VAL A N 1
ATOM 1845 C CA . VAL A 1 239 ? 19.661 9.440 -2.199 1.00 95.06 239 VAL A CA 1
ATOM 1846 C C . VAL A 1 239 ? 20.652 9.219 -1.050 1.00 95.06 239 VAL A C 1
ATOM 1848 O O . VAL A 1 239 ? 20.714 8.164 -0.418 1.00 95.06 239 VAL A O 1
ATOM 1851 N N . ILE A 1 240 ? 21.519 10.208 -0.813 1.00 95.38 240 ILE A N 1
ATOM 1852 C CA . ILE A 1 240 ? 22.722 10.084 0.031 1.00 95.38 240 ILE A CA 1
ATOM 1853 C C . ILE A 1 240 ? 22.447 9.777 1.512 1.00 95.38 240 ILE A C 1
ATOM 1855 O O . ILE A 1 240 ? 23.350 9.341 2.230 1.00 95.38 240 ILE A O 1
ATOM 1859 N N . ASP A 1 241 ? 21.229 10.030 1.984 1.00 94.75 241 ASP A N 1
ATOM 1860 C CA . ASP A 1 241 ? 20.782 9.701 3.336 1.00 94.75 241 ASP A CA 1
ATOM 1861 C C . ASP A 1 241 ? 20.239 8.269 3.470 1.00 94.75 241 ASP A C 1
ATOM 1863 O O . ASP A 1 241 ? 19.922 7.858 4.583 1.00 94.75 241 ASP A O 1
ATOM 1867 N N . GLY A 1 242 ? 20.200 7.505 2.374 1.00 95.19 242 GLY A N 1
ATOM 1868 C CA . GLY A 1 242 ? 19.712 6.131 2.320 1.00 95.19 242 GLY A CA 1
ATOM 1869 C C . GLY A 1 242 ? 18.233 5.989 1.957 1.00 95.19 242 GLY A C 1
ATOM 1870 O O . GLY A 1 242 ? 17.846 4.880 1.583 1.00 95.19 242 GLY A O 1
ATOM 1871 N N . GLY A 1 243 ? 17.443 7.063 2.035 1.00 96.75 243 GLY A N 1
ATOM 1872 C CA . GLY A 1 243 ? 16.036 7.090 1.638 1.00 96.75 243 GLY A CA 1
ATOM 1873 C C . GLY A 1 243 ? 15.845 7.273 0.131 1.00 96.75 243 GLY A C 1
ATOM 1874 O O . GLY A 1 243 ? 16.810 7.299 -0.642 1.00 96.75 243 GLY A O 1
ATOM 1875 N N . PHE A 1 244 ? 14.590 7.398 -0.289 1.00 97.12 244 PHE A N 1
ATOM 1876 C CA . PHE A 1 244 ? 14.187 7.450 -1.693 1.00 97.12 244 PHE A CA 1
ATOM 1877 C C . PHE A 1 244 ? 13.398 8.712 -2.010 1.00 97.12 244 PHE A C 1
ATOM 1879 O O . PHE A 1 244 ? 12.418 9.037 -1.343 1.00 97.12 244 PHE A O 1
ATOM 1886 N N . SER A 1 245 ? 13.820 9.405 -3.066 1.00 95.69 245 SER A N 1
ATOM 1887 C CA . SER A 1 245 ? 13.020 10.466 -3.674 1.00 95.69 245 SER A CA 1
ATOM 1888 C C . SER A 1 245 ? 11.783 9.870 -4.343 1.00 95.69 245 SER A C 1
ATOM 1890 O O . SER A 1 245 ? 11.868 8.802 -4.947 1.00 95.69 245 SER A O 1
ATOM 1892 N N . SER A 1 246 ? 10.658 10.590 -4.305 1.00 92.25 246 SER A N 1
ATOM 1893 C CA . SER A 1 246 ? 9.472 10.221 -5.089 1.00 92.25 246 SER A CA 1
ATOM 1894 C C . SER A 1 246 ? 9.688 10.383 -6.600 1.00 92.25 246 SER A C 1
ATOM 1896 O O . SER A 1 246 ? 8.838 9.998 -7.388 1.00 92.25 246 SER A O 1
ATOM 1898 N N . GLY A 1 247 ? 10.830 10.920 -7.039 1.00 88.81 247 GLY A N 1
ATOM 1899 C CA . GLY A 1 247 ? 11.137 11.183 -8.437 1.00 88.81 247 GLY A CA 1
ATOM 1900 C C . GLY A 1 247 ? 10.821 12.628 -8.805 1.00 88.81 247 GLY A C 1
ATOM 1901 O O . GLY A 1 247 ? 11.368 13.564 -8.222 1.00 88.81 247 GLY A O 1
ATOM 1902 N N . TRP A 1 248 ? 9.963 12.824 -9.805 1.00 78.06 248 TRP A N 1
ATOM 1903 C CA . TRP A 1 248 ? 9.708 14.145 -10.391 1.00 78.06 248 TRP A CA 1
ATOM 1904 C C . TRP A 1 248 ? 8.969 15.114 -9.458 1.00 78.06 248 TRP A C 1
ATOM 1906 O O . TRP A 1 248 ? 9.117 16.324 -9.619 1.00 78.06 248 TRP A O 1
ATOM 1916 N N . ALA A 1 249 ? 8.192 14.610 -8.494 1.00 71.25 249 ALA A N 1
ATOM 1917 C CA . ALA A 1 249 ? 7.404 15.445 -7.590 1.00 71.25 249 ALA A CA 1
ATOM 1918 C C . ALA A 1 249 ? 8.263 16.090 -6.489 1.00 71.25 249 ALA A C 1
ATOM 1920 O O . ALA A 1 249 ? 8.141 17.286 -6.226 1.00 71.25 249 ALA A O 1
ATOM 1921 N N . VAL A 1 250 ? 9.146 15.312 -5.849 1.00 78.12 250 VAL A N 1
ATOM 1922 C CA . VAL A 1 250 ? 10.016 15.778 -4.760 1.00 78.12 250 VAL A CA 1
ATOM 1923 C C . VAL A 1 250 ? 11.397 15.145 -4.891 1.00 78.12 250 VAL A C 1
ATOM 1925 O O . VAL A 1 250 ? 11.574 13.946 -4.678 1.00 78.12 250 VAL A O 1
ATOM 1928 N N . ASN A 1 251 ? 12.415 15.967 -5.161 1.00 84.31 251 ASN A N 1
ATOM 1929 C CA . ASN A 1 251 ? 13.816 15.535 -5.249 1.00 84.31 251 ASN A CA 1
ATOM 1930 C C . ASN A 1 251 ? 14.486 15.412 -3.862 1.00 84.31 251 ASN A C 1
ATOM 1932 O O . ASN A 1 251 ? 15.575 15.936 -3.622 1.00 84.31 251 ASN A O 1
ATOM 1936 N N . ALA A 1 252 ? 13.784 14.787 -2.920 1.00 91.44 252 ALA A N 1
ATOM 1937 C CA . ALA A 1 252 ? 14.233 14.515 -1.563 1.00 91.44 252 ALA A CA 1
ATOM 1938 C C . ALA A 1 252 ? 13.496 13.290 -1.010 1.00 91.44 252 ALA A C 1
ATOM 1940 O O . ALA A 1 252 ? 12.387 12.966 -1.438 1.00 91.44 252 ALA A O 1
ATOM 1941 N N . SER A 1 253 ? 14.140 12.616 -0.067 1.00 95.00 253 SER A N 1
ATOM 1942 C CA . SER A 1 253 ? 13.624 11.444 0.631 1.00 95.00 253 SER A CA 1
ATOM 1943 C C . SER A 1 253 ? 12.446 11.797 1.548 1.00 95.00 253 SER A C 1
ATOM 1945 O O . SER A 1 253 ? 12.388 12.887 2.124 1.00 95.00 253 SER A O 1
ATOM 1947 N N . ASN A 1 254 ? 11.484 10.880 1.676 1.00 96.19 254 ASN A N 1
ATOM 1948 C CA . ASN A 1 254 ? 10.294 11.068 2.509 1.00 96.19 254 ASN A CA 1
ATOM 1949 C C . ASN A 1 254 ? 9.754 9.729 3.051 1.00 96.19 254 ASN A C 1
ATOM 1951 O O . ASN A 1 254 ? 10.066 8.664 2.515 1.00 96.19 254 ASN A O 1
ATOM 1955 N N . ALA A 1 255 ? 8.955 9.782 4.121 1.00 96.81 255 ALA A N 1
ATOM 1956 C CA . ALA A 1 255 ? 8.472 8.598 4.835 1.00 96.81 255 ALA A CA 1
ATOM 1957 C C . ALA A 1 255 ? 7.549 7.705 3.994 1.00 96.81 255 ALA A C 1
ATOM 1959 O O . ALA A 1 255 ? 7.672 6.478 4.055 1.00 96.81 255 ALA A O 1
ATOM 1960 N N . SER A 1 256 ? 6.642 8.298 3.214 1.00 96.56 256 SER A N 1
ATOM 1961 C CA . SER A 1 256 ? 5.724 7.561 2.339 1.00 96.56 256 SER A CA 1
ATOM 1962 C C . SER A 1 256 ? 6.488 6.739 1.303 1.00 96.56 256 SER A C 1
ATOM 1964 O O . SER A 1 256 ? 6.343 5.516 1.261 1.00 96.56 256 SER A O 1
ATOM 1966 N N . THR A 1 257 ? 7.370 7.385 0.538 1.00 97.81 257 THR A N 1
ATOM 1967 C CA . THR A 1 257 ? 8.155 6.719 -0.505 1.00 97.81 257 THR A CA 1
ATOM 1968 C C . THR A 1 257 ? 9.057 5.632 0.065 1.00 97.81 257 THR A C 1
ATOM 1970 O O . THR A 1 257 ? 9.079 4.511 -0.447 1.00 97.81 257 THR A O 1
ATOM 1973 N N . ASP A 1 258 ? 9.750 5.910 1.170 1.00 98.00 258 ASP A N 1
ATOM 1974 C CA . ASP A 1 258 ? 10.562 4.904 1.854 1.00 98.00 258 ASP A CA 1
ATOM 1975 C C . ASP A 1 258 ? 9.738 3.677 2.255 1.00 98.00 258 ASP A C 1
ATOM 1977 O O . ASP A 1 258 ? 10.176 2.538 2.080 1.00 98.00 258 ASP A O 1
ATOM 1981 N N . SER A 1 259 ? 8.528 3.902 2.766 1.00 98.44 259 SER A N 1
ATOM 1982 C CA . SER A 1 259 ? 7.633 2.828 3.187 1.00 98.44 259 SER A CA 1
ATOM 1983 C C . SER A 1 259 ? 7.179 1.972 2.007 1.00 98.44 259 SER A C 1
ATOM 1985 O O . SER A 1 259 ? 7.158 0.746 2.123 1.00 98.44 259 SER A O 1
ATOM 1987 N N . TRP A 1 260 ? 6.831 2.573 0.866 1.00 98.38 260 TRP A N 1
ATOM 1988 C CA . TRP A 1 260 ? 6.418 1.825 -0.325 1.00 98.38 260 TRP A CA 1
ATOM 1989 C C . TRP A 1 260 ? 7.571 1.048 -0.948 1.00 98.38 260 TRP A C 1
ATOM 1991 O O . TRP A 1 260 ? 7.424 -0.145 -1.229 1.00 98.38 260 TRP A O 1
ATOM 2001 N N . VAL A 1 261 ? 8.740 1.676 -1.093 1.00 98.25 261 VAL A N 1
ATOM 2002 C CA . VAL A 1 261 ? 9.934 1.003 -1.615 1.00 98.25 261 VAL A CA 1
ATOM 2003 C C . VAL A 1 261 ? 10.326 -0.159 -0.710 1.00 98.25 261 VAL A C 1
ATOM 2005 O O . VAL A 1 261 ? 10.577 -1.255 -1.208 1.00 98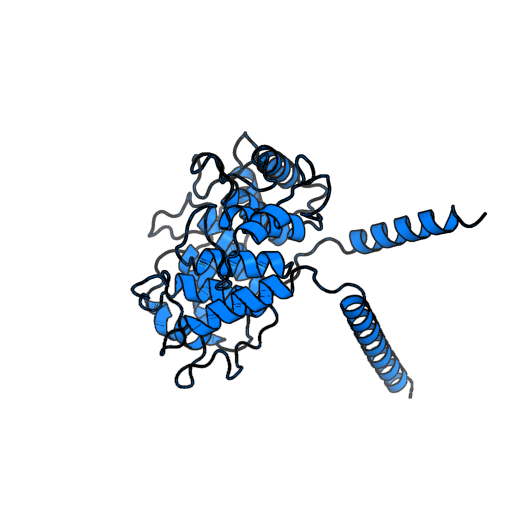.25 261 VAL A O 1
ATOM 2008 N N . TRP A 1 262 ? 10.311 0.021 0.613 1.00 97.62 262 TRP A N 1
ATOM 2009 C CA . TRP A 1 262 ? 10.583 -1.074 1.542 1.00 97.62 262 TRP A CA 1
ATOM 2010 C C . TRP A 1 262 ? 9.609 -2.240 1.335 1.00 97.62 262 TRP A C 1
ATOM 2012 O O . TRP A 1 262 ? 10.054 -3.375 1.145 1.00 97.62 262 TRP A O 1
ATOM 2022 N N . GLN A 1 263 ? 8.300 -1.974 1.302 1.00 97.62 263 GLN A N 1
ATOM 2023 C CA . GLN A 1 263 ? 7.282 -2.999 1.049 1.00 97.62 263 GLN A CA 1
ATOM 2024 C C . GLN A 1 263 ? 7.549 -3.756 -0.263 1.00 97.62 263 GLN A C 1
ATOM 2026 O O . GLN A 1 263 ? 7.540 -4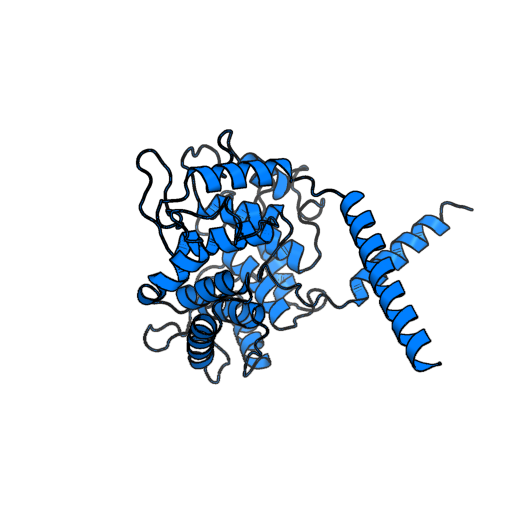.988 -0.275 1.00 97.62 263 GLN A O 1
ATOM 2031 N N . ALA A 1 264 ? 7.881 -3.051 -1.350 1.00 97.69 264 ALA A N 1
ATOM 2032 C CA . ALA A 1 264 ? 8.222 -3.679 -2.624 1.00 97.69 264 ALA A CA 1
ATOM 2033 C C . ALA A 1 264 ? 9.450 -4.596 -2.519 1.00 97.69 264 ALA A C 1
ATOM 2035 O O . ALA A 1 264 ? 9.400 -5.734 -2.989 1.00 97.69 264 ALA A O 1
ATOM 2036 N N . LEU A 1 265 ? 10.525 -4.158 -1.855 1.00 95.62 265 LEU A N 1
ATOM 2037 C CA . LEU A 1 265 ? 11.724 -4.981 -1.648 1.00 95.62 265 LEU A CA 1
ATOM 2038 C C . LEU A 1 265 ? 11.421 -6.235 -0.823 1.00 95.62 265 LEU A C 1
ATOM 2040 O O . LEU A 1 265 ? 11.833 -7.336 -1.191 1.00 95.62 265 LEU A O 1
ATOM 2044 N N . HIS A 1 266 ? 10.639 -6.098 0.245 1.00 93.44 266 HIS A N 1
ATOM 2045 C CA . HIS A 1 266 ? 10.202 -7.242 1.039 1.00 93.44 266 HIS A CA 1
ATOM 2046 C C . HIS A 1 266 ? 9.333 -8.215 0.234 1.00 93.44 266 HIS A C 1
ATOM 2048 O O . HIS A 1 266 ? 9.532 -9.426 0.340 1.00 93.44 266 HIS A O 1
ATOM 2054 N N . SER A 1 267 ? 8.436 -7.709 -0.619 1.00 93.38 267 SER A N 1
ATOM 2055 C CA . SER A 1 267 ? 7.541 -8.543 -1.434 1.00 93.38 267 SER A CA 1
ATOM 2056 C C . SER A 1 267 ? 8.279 -9.471 -2.407 1.00 93.38 267 SER A C 1
ATOM 2058 O O . SER A 1 267 ? 7.775 -10.541 -2.731 1.00 93.38 267 SER A O 1
ATOM 2060 N N . ILE A 1 268 ? 9.501 -9.113 -2.828 1.00 92.62 268 ILE A N 1
ATOM 2061 C CA . ILE A 1 268 ? 10.362 -9.937 -3.699 1.00 92.62 268 ILE A CA 1
ATOM 2062 C C . ILE A 1 268 ? 11.405 -10.770 -2.932 1.00 92.62 268 ILE A C 1
ATOM 2064 O O . ILE A 1 268 ? 12.215 -11.474 -3.550 1.00 92.62 268 ILE A O 1
ATOM 2068 N N . GLY A 1 269 ? 11.393 -10.702 -1.597 1.00 89.81 269 GLY A N 1
ATOM 2069 C CA . GLY A 1 269 ? 12.356 -11.363 -0.715 1.00 89.81 269 GLY A CA 1
ATOM 2070 C C . GLY A 1 269 ? 13.720 -10.670 -0.634 1.00 89.81 269 GLY A C 1
ATOM 2071 O O . GLY A 1 269 ? 14.697 -11.301 -0.223 1.00 89.81 269 GLY A O 1
ATOM 2072 N N . GLU A 1 270 ? 13.820 -9.402 -1.040 1.00 89.44 270 GLU A N 1
ATOM 2073 C CA . GLU A 1 270 ? 15.029 -8.606 -0.856 1.00 89.44 270 GLU A CA 1
ATOM 2074 C C . GLU A 1 270 ? 15.086 -7.981 0.539 1.00 89.44 270 GLU A C 1
ATOM 2076 O O . GLU A 1 270 ? 14.092 -7.536 1.110 1.00 89.44 270 GLU A O 1
ATOM 2081 N N . ASN A 1 271 ? 16.297 -7.926 1.096 1.00 87.81 271 ASN A N 1
ATOM 2082 C CA . ASN A 1 271 ? 16.541 -7.241 2.355 1.00 87.81 271 ASN A CA 1
ATOM 2083 C C . ASN A 1 271 ? 16.810 -5.757 2.078 1.00 87.81 271 ASN A C 1
ATOM 2085 O O . ASN A 1 271 ? 17.906 -5.393 1.631 1.00 87.81 271 ASN A O 1
ATOM 2089 N N . ALA A 1 272 ? 15.830 -4.914 2.403 1.00 86.50 272 ALA A N 1
ATOM 2090 C CA . ALA A 1 272 ? 15.889 -3.462 2.244 1.00 86.50 272 ALA A CA 1
ATOM 2091 C C . ALA A 1 272 ? 17.015 -2.794 3.063 1.00 86.50 272 ALA A C 1
ATOM 2093 O O . ALA A 1 272 ? 17.432 -1.677 2.767 1.00 86.50 272 ALA A O 1
ATOM 2094 N N . ASN A 1 273 ? 17.568 -3.503 4.052 1.00 86.44 273 ASN A N 1
ATOM 2095 C CA . ASN A 1 273 ? 18.686 -3.040 4.874 1.00 86.44 273 ASN A CA 1
ATOM 2096 C C . ASN A 1 273 ? 20.061 -3.469 4.359 1.00 86.44 273 ASN A C 1
ATOM 2098 O O . ASN A 1 273 ? 21.081 -3.106 4.949 1.00 86.44 273 ASN A O 1
ATOM 2102 N N . SER A 1 274 ? 20.108 -4.282 3.305 1.00 89.00 274 SER A N 1
ATOM 2103 C CA . SER A 1 274 ? 21.364 -4.809 2.780 1.00 89.00 274 SER A CA 1
ATOM 2104 C C . SER A 1 274 ? 22.232 -3.713 2.142 1.00 89.00 274 SER A C 1
ATOM 2106 O O . SER A 1 274 ? 21.712 -2.686 1.703 1.00 89.00 274 SER A O 1
ATOM 2108 N N . PRO A 1 275 ? 23.553 -3.939 1.995 1.00 90.69 275 PRO A N 1
ATOM 2109 C CA . PRO A 1 275 ? 24.433 -3.016 1.275 1.00 90.69 275 PRO A CA 1
ATOM 2110 C C . PRO A 1 275 ? 23.986 -2.714 -0.165 1.00 90.69 275 PRO A C 1
ATOM 2112 O O . PRO A 1 275 ? 24.289 -1.644 -0.687 1.00 90.69 275 PRO A O 1
ATOM 2115 N N . ASN A 1 276 ? 23.224 -3.618 -0.794 1.00 92.06 276 ASN A N 1
ATOM 2116 C CA . ASN A 1 276 ? 22.646 -3.405 -2.124 1.00 92.06 276 ASN A CA 1
ATOM 2117 C C . ASN A 1 276 ? 21.619 -2.273 -2.146 1.00 92.06 276 ASN A C 1
ATOM 2119 O O . ASN A 1 276 ? 21.407 -1.680 -3.198 1.00 92.06 276 ASN A O 1
ATOM 2123 N N . TRP A 1 277 ? 21.027 -1.941 -1.001 1.00 94.81 277 TRP A N 1
ATOM 2124 C CA . TRP A 1 277 ? 20.061 -0.863 -0.798 1.00 94.81 277 TRP A CA 1
ATOM 2125 C C . TRP A 1 277 ? 20.586 0.155 0.208 1.00 94.81 277 TRP A C 1
ATOM 2127 O O . TRP A 1 277 ? 19.827 0.731 0.983 1.00 94.81 277 TRP A O 1
ATOM 2137 N N . ALA A 1 278 ? 21.898 0.399 0.178 1.00 95.19 278 ALA A N 1
ATOM 2138 C CA . ALA A 1 278 ? 22.532 1.406 1.004 1.00 95.19 278 ALA A CA 1
ATOM 2139 C C . ALA A 1 278 ? 23.443 2.337 0.195 1.00 95.19 278 ALA A C 1
ATOM 2141 O O . ALA A 1 278 ? 24.093 1.926 -0.769 1.00 95.19 278 ALA A O 1
ATOM 2142 N N . ILE A 1 279 ? 23.544 3.586 0.643 1.00 94.69 279 ILE A N 1
ATOM 2143 C CA . ILE A 1 279 ? 24.532 4.564 0.190 1.00 94.69 279 ILE A CA 1
ATOM 2144 C C . ILE A 1 279 ? 25.300 5.043 1.423 1.00 94.69 279 ILE A C 1
ATOM 2146 O O . ILE A 1 279 ? 24.714 5.496 2.402 1.00 94.69 279 ILE A O 1
ATOM 2150 N N . LYS A 1 280 ? 26.634 4.903 1.406 1.00 92.62 280 LYS A N 1
ATOM 2151 C CA . LYS A 1 280 ? 27.519 5.252 2.541 1.00 92.62 280 LYS A CA 1
ATOM 2152 C C . LYS A 1 280 ? 27.066 4.651 3.887 1.00 92.62 280 LYS A C 1
ATOM 2154 O O . LYS A 1 280 ? 27.173 5.292 4.928 1.00 92.62 280 LYS A O 1
ATOM 2159 N N . GLY A 1 281 ? 26.551 3.420 3.860 1.00 91.88 281 GLY A N 1
ATOM 2160 C CA . GLY A 1 281 ? 26.087 2.704 5.053 1.00 91.88 281 GLY A CA 1
ATOM 2161 C C . GLY A 1 281 ? 24.707 3.122 5.572 1.00 91.88 281 GLY A C 1
ATOM 2162 O O . GLY A 1 281 ? 24.262 2.559 6.566 1.00 91.88 281 GLY A O 1
ATOM 2163 N N . LYS A 1 282 ? 24.019 4.058 4.908 1.00 95.81 282 LYS A N 1
ATOM 2164 C CA . LYS A 1 282 ? 22.627 4.417 5.198 1.00 95.81 282 LYS A CA 1
ATOM 2165 C C . LYS A 1 282 ? 21.685 3.747 4.207 1.00 95.81 282 LYS A C 1
ATOM 2167 O O . LYS A 1 282 ? 21.996 3.685 3.021 1.00 95.81 282 LYS A O 1
ATOM 2172 N N . ASN A 1 283 ? 20.553 3.260 4.689 1.00 95.50 283 ASN A N 1
ATOM 2173 C CA . ASN A 1 283 ? 19.522 2.556 3.924 1.00 95.50 283 ASN A CA 1
ATOM 2174 C C . ASN A 1 283 ? 18.124 3.116 4.238 1.00 95.50 283 ASN A C 1
ATOM 2176 O O . ASN A 1 283 ? 17.985 3.993 5.099 1.00 95.50 283 ASN A O 1
ATOM 2180 N N . VAL A 1 284 ? 17.102 2.573 3.571 1.00 96.00 284 VAL A N 1
ATOM 2181 C CA . VAL A 1 284 ? 15.708 3.024 3.714 1.00 96.00 284 VAL A CA 1
ATOM 2182 C C . VAL A 1 284 ? 15.239 2.996 5.164 1.00 96.00 284 VAL A C 1
ATOM 2184 O O . VAL A 1 284 ? 14.594 3.928 5.625 1.00 96.00 284 VAL A O 1
ATOM 2187 N N . ALA A 1 285 ? 15.646 1.988 5.940 1.00 93.81 285 ALA A N 1
ATOM 2188 C CA . ALA A 1 285 ? 15.250 1.906 7.335 1.00 93.81 285 ALA A CA 1
ATOM 2189 C C . ALA A 1 285 ? 15.887 2.976 8.203 1.00 93.81 285 ALA A C 1
ATOM 2191 O O . ALA A 1 285 ? 15.223 3.544 9.070 1.00 93.81 285 ALA A O 1
ATOM 2192 N N . SER A 1 286 ? 17.172 3.258 7.988 1.00 94.94 286 SER A N 1
ATOM 2193 C CA . SER A 1 286 ? 17.864 4.306 8.732 1.00 94.94 286 SER A CA 1
ATOM 2194 C C . SER A 1 286 ? 17.264 5.686 8.460 1.00 94.94 286 SER A C 1
ATOM 2196 O O . SER A 1 286 ? 17.154 6.479 9.392 1.00 94.94 286 SER A O 1
ATOM 2198 N N . HIS A 1 287 ? 16.823 5.952 7.225 1.00 97.19 287 HIS A N 1
ATOM 2199 C CA . HIS A 1 287 ? 16.141 7.198 6.896 1.00 97.19 287 HIS A CA 1
ATOM 2200 C C . HIS A 1 287 ? 14.714 7.224 7.466 1.00 97.19 287 HIS A C 1
ATOM 2202 O O . HIS A 1 287 ? 14.416 8.102 8.276 1.00 97.19 287 HIS A O 1
ATOM 2208 N N . LEU A 1 288 ? 13.879 6.220 7.179 1.00 97.25 288 LEU A N 1
ATOM 2209 C CA . LEU A 1 288 ? 12.497 6.145 7.666 1.00 97.25 288 LEU A CA 1
ATOM 2210 C C . LEU A 1 288 ? 12.408 6.270 9.192 1.00 97.25 288 LEU A C 1
ATOM 2212 O O . LEU A 1 288 ? 11.627 7.058 9.717 1.00 97.25 288 LEU A O 1
ATOM 2216 N N . THR A 1 289 ? 13.249 5.541 9.931 1.00 96.75 289 THR A N 1
ATOM 2217 C CA . THR A 1 289 ? 13.250 5.608 11.404 1.00 96.75 289 THR A CA 1
ATOM 2218 C C . THR A 1 289 ? 13.758 6.945 11.945 1.00 96.75 289 THR A C 1
ATOM 2220 O O . THR A 1 289 ? 13.378 7.318 13.054 1.00 96.75 289 THR A O 1
ATOM 2223 N N . SER A 1 290 ? 14.548 7.701 11.173 1.00 96.50 290 SER A N 1
ATOM 2224 C CA . SER A 1 290 ? 14.971 9.059 11.546 1.00 96.50 290 SER A CA 1
ATOM 2225 C C . SER A 1 290 ? 13.841 10.092 11.461 1.00 96.50 290 SER A C 1
ATOM 2227 O O . SER A 1 290 ? 13.919 11.131 12.115 1.00 96.50 290 SER A O 1
ATOM 2229 N N . LEU A 1 291 ? 12.779 9.786 10.707 1.00 96.75 291 LEU A N 1
ATOM 2230 C CA . LEU A 1 291 ? 11.580 10.616 10.581 1.00 96.75 291 LEU A CA 1
ATOM 2231 C C . LEU A 1 291 ? 10.564 10.383 11.710 1.00 96.75 291 LEU A C 1
ATOM 2233 O O . LEU A 1 291 ? 9.592 11.132 11.817 1.00 96.75 291 LEU A O 1
ATOM 2237 N N . GLN A 1 292 ? 10.776 9.381 12.574 1.00 97.19 292 GLN A N 1
ATOM 2238 C CA . GLN A 1 292 ? 9.934 9.182 13.750 1.00 97.19 292 GLN A CA 1
ATOM 2239 C C . GLN A 1 292 ? 10.306 10.164 14.859 1.00 97.19 292 GLN A C 1
ATOM 2241 O O . GLN A 1 292 ? 11.442 10.202 15.337 1.00 97.19 292 GLN A O 1
ATOM 2246 N N . ASN A 1 293 ? 9.327 10.924 15.331 1.00 94.56 293 ASN A N 1
ATOM 2247 C CA . ASN A 1 293 ? 9.561 11.916 16.366 1.00 94.56 293 ASN A CA 1
ATOM 2248 C C . ASN A 1 293 ? 9.387 11.353 17.795 1.00 94.56 293 ASN A C 1
ATOM 2250 O O . ASN A 1 293 ? 9.080 10.179 18.015 1.00 94.56 293 ASN A O 1
ATOM 2254 N N . GLN A 1 294 ? 9.551 12.217 18.803 1.00 93.56 294 GLN A N 1
ATOM 2255 C CA . GLN A 1 294 ? 9.395 11.839 20.216 1.00 93.56 294 GLN A CA 1
ATOM 2256 C C . GLN A 1 294 ? 7.958 11.452 20.602 1.00 93.56 294 GLN A C 1
ATOM 2258 O O . GLN A 1 294 ? 7.782 10.625 21.494 1.00 93.56 294 GLN A O 1
ATOM 2263 N N . ALA A 1 295 ? 6.949 12.023 19.938 1.00 93.31 295 ALA A N 1
ATOM 2264 C CA . ALA A 1 295 ? 5.541 11.685 20.147 1.00 93.31 295 ALA A CA 1
ATOM 2265 C C . ALA A 1 295 ? 5.137 10.356 19.478 1.00 93.31 295 ALA A C 1
ATOM 2267 O O . ALA A 1 295 ? 4.043 9.858 19.726 1.00 93.31 295 ALA A O 1
ATOM 2268 N N . GLY A 1 296 ? 6.020 9.771 18.663 1.00 95.69 296 GLY A N 1
ATOM 2269 C CA . GLY A 1 296 ? 5.877 8.446 18.071 1.00 95.69 296 GLY A CA 1
ATOM 2270 C C . GLY A 1 296 ? 5.330 8.420 16.647 1.00 95.69 296 GLY A C 1
ATOM 2271 O O . GLY A 1 296 ? 5.391 7.362 16.023 1.00 95.69 296 GLY A O 1
ATOM 2272 N N . TYR A 1 297 ? 4.857 9.541 16.104 1.00 95.62 297 TYR A N 1
ATOM 2273 C CA . TYR A 1 297 ? 4.455 9.617 14.698 1.00 95.62 297 TYR A CA 1
ATOM 2274 C C . TYR A 1 297 ? 5.657 9.816 13.775 1.00 95.62 297 TYR A C 1
ATOM 2276 O O . TYR A 1 297 ? 6.715 10.291 14.199 1.00 95.62 297 TYR A O 1
ATOM 2284 N N . PHE A 1 298 ? 5.469 9.464 12.508 1.00 96.12 298 PHE A N 1
ATOM 2285 C CA . PHE A 1 298 ? 6.426 9.724 11.440 1.00 96.12 298 PHE A CA 1
ATOM 2286 C C . PHE A 1 298 ? 6.051 11.026 10.737 1.00 96.12 298 PHE A C 1
ATOM 2288 O O . PHE A 1 298 ? 4.895 11.231 10.362 1.00 96.12 298 PHE A O 1
ATOM 2295 N N . CYS A 1 299 ? 7.021 11.924 10.605 1.00 94.75 299 CYS A N 1
ATOM 2296 C CA . CYS A 1 299 ? 6.888 13.102 9.758 1.00 94.75 299 CYS A CA 1
ATOM 2297 C C . CYS A 1 299 ? 7.030 12.693 8.288 1.00 94.75 299 CYS A C 1
ATOM 2299 O O . CYS A 1 299 ? 7.765 11.750 7.992 1.00 94.75 299 CYS A O 1
ATOM 2301 N N . TRP A 1 300 ? 6.388 13.421 7.373 1.00 93.00 300 TRP A N 1
ATOM 2302 C CA . TRP A 1 300 ? 6.550 13.159 5.942 1.00 93.00 300 TRP A CA 1
ATOM 2303 C C . TRP A 1 300 ? 8.002 13.398 5.507 1.00 93.00 300 TRP A C 1
ATOM 2305 O O . TRP A 1 300 ? 8.628 12.520 4.915 1.00 93.00 300 TRP A O 1
ATOM 2315 N N . MET A 1 301 ? 8.573 14.547 5.885 1.00 92.94 301 MET A N 1
ATOM 2316 C CA . MET A 1 301 ? 9.958 14.917 5.579 1.00 92.94 301 MET A CA 1
ATOM 2317 C C . MET A 1 301 ? 10.733 15.404 6.808 1.00 92.94 301 MET A C 1
ATOM 2319 O O . MET A 1 301 ? 10.173 15.804 7.833 1.00 92.94 301 MET A O 1
ATOM 2323 N N . ALA A 1 302 ? 12.064 15.398 6.699 1.00 91.69 302 ALA A N 1
ATOM 2324 C CA . ALA A 1 302 ? 12.941 15.912 7.742 1.00 91.69 302 ALA A CA 1
ATOM 2325 C C . ALA A 1 302 ? 12.686 17.409 8.006 1.00 91.69 302 ALA A C 1
ATOM 2327 O O . ALA A 1 302 ? 12.598 18.218 7.086 1.00 91.69 302 ALA A O 1
ATOM 2328 N N . GLY A 1 303 ? 12.612 17.788 9.283 1.00 87.19 303 GLY A N 1
ATOM 2329 C CA . GLY A 1 303 ? 12.354 19.170 9.707 1.00 87.19 303 GLY A CA 1
ATOM 2330 C C . GLY A 1 303 ? 10.872 19.525 9.843 1.00 87.19 303 GLY A C 1
ATOM 2331 O O . GLY A 1 303 ? 10.552 20.537 10.473 1.00 87.19 303 GLY A O 1
ATOM 2332 N N . GLU A 1 304 ? 9.968 18.679 9.351 1.00 86.69 304 GLU A N 1
ATOM 2333 C CA . GLU A 1 304 ? 8.546 18.824 9.626 1.00 86.69 304 GLU A CA 1
ATOM 2334 C C . GLU A 1 304 ? 8.208 18.415 11.059 1.00 86.69 304 GLU A C 1
ATOM 2336 O O . GLU A 1 304 ? 8.871 17.585 11.685 1.00 86.69 304 GLU A O 1
ATOM 2341 N N . LYS A 1 305 ? 7.159 19.036 11.598 1.00 81.50 305 LYS A N 1
ATOM 2342 C CA . LYS A 1 305 ? 6.686 18.817 12.974 1.00 81.50 305 LYS A CA 1
ATOM 2343 C C . LYS A 1 305 ? 5.211 18.455 13.033 1.00 81.50 305 LYS A C 1
ATOM 2345 O O . LYS A 1 305 ? 4.631 18.440 14.113 1.00 81.50 305 LYS A O 1
ATOM 2350 N N . ASN A 1 306 ? 4.594 18.242 11.880 1.00 81.94 306 ASN A N 1
ATOM 2351 C CA . ASN A 1 306 ? 3.176 17.979 11.807 1.00 81.94 306 ASN A CA 1
ATOM 2352 C C . ASN A 1 306 ? 2.937 16.469 11.814 1.00 81.94 306 ASN A C 1
ATOM 2354 O O . ASN A 1 306 ? 3.618 15.746 11.086 1.00 81.94 306 ASN A O 1
ATOM 2358 N N . PRO A 1 307 ? 1.996 15.979 12.633 1.00 82.38 307 PRO A N 1
ATOM 2359 C CA . PRO A 1 307 ? 1.676 14.565 12.675 1.00 82.38 307 PRO A CA 1
ATOM 2360 C C . PRO A 1 307 ? 0.934 14.143 11.414 1.00 82.38 307 PRO A C 1
ATOM 2362 O O . PRO A 1 307 ? -0.240 14.473 11.238 1.00 82.38 307 PRO A O 1
ATOM 2365 N N . SER A 1 308 ? 1.621 13.373 10.573 1.00 89.31 308 SER A N 1
ATOM 2366 C CA . SER A 1 308 ? 1.004 12.684 9.449 1.00 89.31 308 SER A CA 1
ATOM 2367 C C . SER A 1 308 ? 0.551 11.290 9.873 1.00 89.31 308 SER A C 1
ATOM 2369 O O . SER A 1 308 ? 1.350 10.419 10.241 1.00 89.31 308 SER A O 1
ATOM 2371 N N . VAL A 1 309 ? -0.766 11.086 9.864 1.00 95.81 309 VAL A N 1
ATOM 2372 C CA . VAL A 1 309 ? -1.382 9.818 10.271 1.00 95.81 309 VAL A CA 1
ATOM 2373 C C . VAL A 1 309 ? -1.145 8.744 9.210 1.00 95.81 309 VAL A C 1
ATOM 2375 O O . VAL A 1 309 ? -0.826 7.607 9.555 1.00 95.81 309 VAL A O 1
ATOM 2378 N N . THR A 1 310 ? -1.222 9.108 7.930 1.00 95.75 310 THR A N 1
ATOM 2379 C CA . THR A 1 310 ? -0.971 8.203 6.803 1.00 95.75 310 THR A CA 1
ATOM 2380 C C . THR A 1 310 ? 0.494 7.803 6.688 1.00 95.75 310 THR A C 1
ATOM 2382 O O . THR A 1 310 ? 0.762 6.609 6.590 1.00 95.75 310 THR A O 1
ATOM 2385 N N . ASP A 1 311 ? 1.448 8.737 6.801 1.00 96.19 311 ASP A N 1
ATOM 2386 C CA . ASP A 1 311 ? 2.881 8.385 6.796 1.00 96.19 311 ASP A CA 1
ATOM 2387 C C . ASP A 1 311 ? 3.223 7.458 7.966 1.00 96.19 311 ASP A C 1
ATOM 2389 O O . ASP A 1 311 ? 3.973 6.495 7.812 1.00 96.19 311 ASP A O 1
ATOM 2393 N N . THR A 1 312 ? 2.618 7.698 9.135 1.00 98.00 312 THR A N 1
ATOM 2394 C CA . THR A 1 312 ? 2.760 6.793 10.281 1.00 98.00 312 THR A CA 1
ATOM 2395 C C . THR A 1 312 ? 2.200 5.407 9.965 1.00 98.00 312 THR A C 1
ATOM 2397 O O . THR A 1 312 ? 2.848 4.411 10.276 1.00 98.00 312 THR A O 1
ATOM 2400 N N . ALA A 1 313 ? 1.031 5.311 9.330 1.00 98.44 313 ALA A N 1
ATOM 2401 C CA . ALA A 1 313 ? 0.450 4.029 8.945 1.00 98.44 313 ALA A CA 1
ATOM 2402 C C . ALA A 1 313 ? 1.342 3.271 7.942 1.00 98.44 313 ALA A C 1
ATOM 2404 O O . ALA A 1 313 ? 1.640 2.096 8.161 1.00 98.44 313 ALA A O 1
ATOM 2405 N N . TYR A 1 314 ? 1.833 3.937 6.893 1.00 98.50 314 TYR A N 1
ATOM 2406 C CA . TYR A 1 314 ? 2.729 3.327 5.905 1.00 98.50 314 TYR A CA 1
ATOM 2407 C C . TYR A 1 314 ? 4.033 2.841 6.540 1.00 98.50 314 TYR A C 1
ATOM 2409 O O . TYR A 1 314 ? 4.440 1.696 6.316 1.00 98.50 314 TYR A O 1
ATOM 2417 N N . ALA A 1 315 ? 4.636 3.665 7.403 1.00 98.38 315 ALA A N 1
ATOM 2418 C CA . ALA A 1 315 ? 5.853 3.306 8.114 1.00 98.38 315 ALA A CA 1
ATOM 2419 C C . ALA A 1 315 ? 5.644 2.071 8.999 1.00 98.38 315 ALA A C 1
ATOM 2421 O O . ALA A 1 315 ? 6.492 1.182 9.030 1.00 98.38 315 ALA A O 1
ATOM 2422 N N . LEU A 1 316 ? 4.506 1.968 9.691 1.00 98.62 316 LEU A N 1
ATOM 2423 C CA . LEU A 1 316 ? 4.188 0.807 10.523 1.00 98.62 316 LEU A CA 1
ATOM 2424 C C . LEU A 1 316 ? 4.016 -0.480 9.708 1.00 98.62 316 LEU A C 1
ATOM 2426 O O . LEU A 1 316 ? 4.492 -1.527 10.149 1.00 98.62 316 LEU A O 1
ATOM 2430 N N . ILE A 1 317 ? 3.405 -0.422 8.520 1.00 98.38 317 ILE A N 1
ATOM 2431 C CA . ILE A 1 317 ? 3.317 -1.583 7.615 1.00 98.38 317 ILE A CA 1
ATOM 2432 C C . ILE A 1 317 ? 4.725 -2.038 7.207 1.00 98.38 317 ILE A C 1
ATOM 2434 O O . ILE A 1 317 ? 5.069 -3.211 7.383 1.00 98.38 317 ILE A O 1
ATOM 2438 N N . ALA A 1 318 ? 5.559 -1.104 6.739 1.00 97.38 318 ALA A N 1
ATOM 2439 C CA . ALA A 1 318 ? 6.923 -1.387 6.296 1.00 97.38 318 ALA A CA 1
ATOM 2440 C C . ALA A 1 318 ? 7.808 -1.938 7.428 1.00 97.38 318 ALA A C 1
ATOM 2442 O O . ALA A 1 318 ? 8.435 -2.988 7.282 1.00 97.38 318 ALA A O 1
ATOM 2443 N N . LEU A 1 319 ? 7.814 -1.281 8.594 1.00 96.81 319 LEU A N 1
ATOM 2444 C CA . LEU A 1 319 ? 8.607 -1.692 9.757 1.00 96.81 319 LEU A CA 1
ATOM 2445 C C . LEU A 1 319 ? 8.144 -3.032 10.331 1.00 96.81 319 LEU A C 1
ATOM 2447 O O . LEU A 1 319 ? 8.963 -3.766 10.881 1.00 96.81 319 LEU A O 1
ATOM 2451 N N . SER A 1 320 ? 6.867 -3.392 10.170 1.00 95.56 320 SER A N 1
ATOM 2452 C CA . SER A 1 320 ? 6.352 -4.726 10.518 1.00 95.56 320 SER A CA 1
ATOM 2453 C C . SER A 1 320 ? 6.806 -5.818 9.544 1.00 95.56 320 SER A C 1
ATOM 2455 O O . SER A 1 320 ? 6.518 -6.997 9.747 1.00 95.56 320 SER A O 1
ATOM 2457 N N . GLY A 1 321 ? 7.527 -5.442 8.487 1.00 92.44 321 GLY A N 1
ATOM 2458 C CA . GLY A 1 321 ? 8.020 -6.340 7.455 1.00 92.44 321 GLY A CA 1
ATOM 2459 C C . GLY A 1 321 ? 6.937 -6.837 6.502 1.00 92.44 321 GLY A C 1
ATOM 2460 O O . GLY A 1 321 ? 7.191 -7.791 5.767 1.00 92.44 321 GLY A O 1
ATOM 2461 N N . LYS A 1 322 ? 5.756 -6.210 6.519 1.00 94.56 322 LYS A N 1
ATOM 2462 C CA . LYS A 1 322 ? 4.625 -6.530 5.648 1.00 94.56 322 LYS A CA 1
ATOM 2463 C C . LYS A 1 322 ? 4.697 -5.732 4.348 1.00 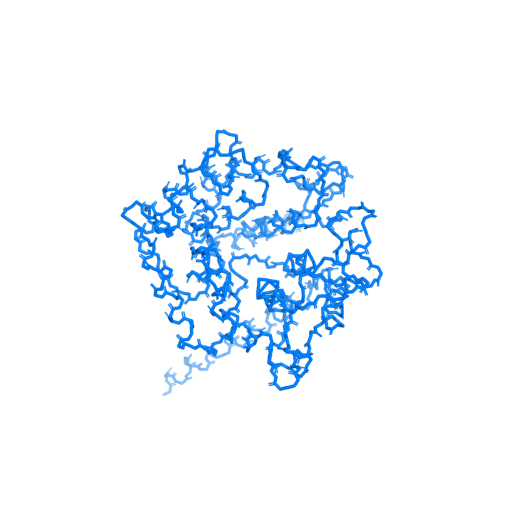94.56 322 LYS A C 1
ATOM 2465 O O . LYS A 1 322 ? 5.507 -4.824 4.206 1.00 94.56 322 LYS A O 1
ATOM 2470 N N . TYR A 1 323 ? 3.865 -6.127 3.398 1.00 95.56 323 TYR A N 1
ATOM 2471 C CA . TYR A 1 323 ? 3.684 -5.531 2.077 1.00 95.56 323 TYR A CA 1
ATOM 2472 C C . TYR A 1 323 ? 2.227 -5.748 1.652 1.00 95.56 323 TYR A C 1
ATOM 2474 O O . TYR A 1 323 ? 1.480 -6.424 2.358 1.00 95.56 323 TYR A O 1
ATOM 2482 N N . MET A 1 324 ? 1.802 -5.174 0.530 1.00 95.25 324 MET A N 1
ATOM 2483 C CA . MET A 1 324 ? 0.434 -5.313 0.041 1.00 95.25 324 MET A CA 1
ATOM 2484 C C . MET A 1 324 ? 0.230 -6.616 -0.753 1.00 95.25 324 MET A C 1
ATOM 2486 O O . MET A 1 324 ? 1.070 -6.955 -1.588 1.00 95.25 324 MET A O 1
ATOM 2490 N N . PRO A 1 325 ? -0.912 -7.304 -0.570 1.00 95.69 325 PRO A N 1
ATOM 2491 C CA . PRO A 1 325 ? -1.891 -7.085 0.499 1.00 95.69 325 PRO A CA 1
ATOM 2492 C C . PRO A 1 325 ? -1.376 -7.592 1.862 1.00 95.69 325 PRO A C 1
ATOM 2494 O O . PRO A 1 325 ? -0.787 -8.663 1.955 1.00 95.69 325 PRO A O 1
ATOM 2497 N N . VAL A 1 326 ? -1.641 -6.849 2.944 1.00 93.81 326 VAL A N 1
ATOM 2498 C CA . VAL A 1 326 ? -1.062 -7.100 4.288 1.00 93.81 326 VAL A CA 1
ATOM 2499 C C . VAL A 1 326 ? -1.383 -8.488 4.863 1.00 93.81 326 VAL A C 1
ATOM 2501 O O . VAL A 1 326 ? -0.595 -9.048 5.633 1.00 93.81 326 VAL A O 1
ATOM 2504 N N . ASN A 1 327 ? -2.547 -9.037 4.518 1.00 90.94 327 ASN A N 1
ATOM 2505 C CA . ASN A 1 327 ? -3.078 -10.291 5.051 1.00 90.94 327 ASN A CA 1
ATOM 2506 C C . ASN A 1 327 ? -2.712 -11.534 4.223 1.00 90.94 327 ASN A C 1
ATOM 2508 O O . ASN A 1 327 ? -3.111 -12.631 4.613 1.00 90.94 327 ASN A O 1
ATOM 2512 N N . ALA A 1 328 ? -1.980 -11.397 3.114 1.00 82.50 328 ALA A N 1
ATOM 2513 C CA . ALA A 1 328 ? -1.575 -12.537 2.301 1.00 82.50 328 ALA A CA 1
ATOM 2514 C C . ALA A 1 328 ? -0.081 -12.493 1.982 1.00 82.50 328 ALA A C 1
ATOM 2516 O O . ALA A 1 328 ? 0.469 -11.456 1.621 1.00 82.50 328 ALA A O 1
ATOM 2517 N N . ASP A 1 329 ? 0.566 -13.653 2.070 1.00 77.62 329 ASP A N 1
ATOM 2518 C CA . ASP A 1 329 ? 1.907 -13.807 1.527 1.00 77.62 329 ASP A CA 1
ATOM 2519 C C . ASP A 1 329 ? 1.799 -13.975 0.010 1.00 77.62 329 ASP A C 1
ATOM 2521 O O . ASP A 1 329 ? 1.047 -14.814 -0.497 1.00 77.62 329 ASP A O 1
ATOM 2525 N N . LEU A 1 330 ? 2.550 -13.163 -0.729 1.00 74.31 330 LEU A N 1
ATOM 2526 C CA . LEU A 1 330 ? 2.614 -13.292 -2.176 1.00 74.31 330 LEU A CA 1
ATOM 2527 C C . LEU A 1 330 ? 3.418 -14.551 -2.542 1.00 74.31 330 LEU A C 1
ATOM 2529 O O . LEU A 1 330 ? 4.376 -14.889 -1.838 1.00 74.31 330 LEU A O 1
ATOM 2533 N N . PRO A 1 331 ? 3.061 -15.265 -3.628 1.00 61.47 331 PRO A N 1
ATOM 2534 C CA . PRO A 1 331 ? 3.682 -16.533 -3.989 1.00 61.47 331 PRO A CA 1
ATOM 2535 C C . PRO A 1 331 ? 5.115 -16.319 -4.497 1.00 61.47 331 PRO A C 1
ATOM 2537 O O . PRO A 1 331 ? 5.403 -16.348 -5.691 1.00 61.47 331 PRO A O 1
ATOM 2540 N N . LEU A 1 332 ? 6.058 -16.136 -3.579 1.00 57.38 332 LEU A N 1
ATOM 2541 C CA . LEU A 1 332 ? 7.468 -16.351 -3.853 1.00 57.38 332 LEU A CA 1
ATOM 2542 C C . LEU A 1 332 ? 7.644 -17.860 -3.993 1.00 57.38 332 LEU A C 1
ATOM 2544 O O . LEU A 1 332 ? 7.507 -18.562 -2.996 1.00 57.38 332 LEU A O 1
ATOM 2548 N N . GLU A 1 333 ? 7.901 -18.367 -5.209 1.00 45.34 333 GLU A N 1
ATOM 2549 C CA . GLU A 1 333 ? 8.094 -19.810 -5.430 1.00 45.34 333 GLU A CA 1
ATOM 2550 C C . GLU A 1 333 ? 8.921 -20.426 -4.281 1.00 45.34 333 GLU A C 1
ATOM 2552 O O . GLU A 1 333 ? 10.065 -20.012 -4.042 1.00 45.34 333 GLU A O 1
ATOM 2557 N N . GLU A 1 334 ? 8.351 -21.430 -3.595 1.00 42.88 334 GLU A N 1
ATOM 2558 C CA . GLU A 1 334 ? 8.910 -22.118 -2.411 1.00 42.88 334 GLU A CA 1
ATOM 2559 C C . GLU A 1 334 ? 10.382 -22.548 -2.589 1.00 42.88 334 GLU A C 1
ATOM 2561 O O . GLU A 1 334 ? 11.145 -22.677 -1.627 1.00 42.88 334 GLU A O 1
ATOM 2566 N N . LYS A 1 335 ? 10.836 -22.667 -3.842 1.00 41.38 335 LYS A N 1
ATOM 2567 C CA . LYS A 1 335 ? 12.215 -22.971 -4.234 1.00 41.38 335 LYS A CA 1
ATOM 2568 C C . LYS A 1 335 ? 13.264 -21.970 -3.732 1.00 41.38 335 LYS A C 1
ATOM 2570 O O . LYS A 1 335 ? 14.447 -22.323 -3.714 1.00 41.38 335 LYS A O 1
ATOM 2575 N N . ARG A 1 336 ? 12.910 -20.745 -3.314 1.00 46.03 336 ARG A N 1
ATOM 2576 C CA . ARG A 1 336 ? 13.896 -19.790 -2.749 1.00 46.03 336 ARG A CA 1
ATOM 2577 C C . ARG A 1 336 ? 14.262 -20.074 -1.296 1.00 46.03 336 ARG A C 1
ATOM 2579 O O . ARG A 1 336 ? 15.437 -19.931 -0.951 1.00 46.03 336 ARG A O 1
ATOM 2586 N N . VAL A 1 337 ? 13.323 -20.550 -0.477 1.00 42.25 337 VAL A N 1
ATOM 2587 C CA . VAL A 1 337 ? 13.613 -20.934 0.918 1.00 42.25 337 VAL A CA 1
ATOM 2588 C C . VAL A 1 337 ? 14.556 -22.141 0.944 1.00 42.25 337 VAL A C 1
ATOM 2590 O O . VAL A 1 337 ? 15.483 -22.209 1.752 1.00 42.25 337 VAL A O 1
ATOM 2593 N N . GLU A 1 338 ? 14.395 -23.062 -0.004 1.00 37.62 338 GLU A N 1
ATOM 2594 C CA . GLU A 1 338 ? 15.258 -24.236 -0.135 1.00 37.62 338 GLU A CA 1
ATOM 2595 C C . GLU A 1 338 ? 16.661 -23.895 -0.658 1.00 37.62 338 GLU A C 1
ATOM 2597 O O . GLU A 1 338 ? 17.658 -24.404 -0.142 1.00 37.62 338 GLU A O 1
ATOM 2602 N N . LYS A 1 339 ? 16.780 -22.961 -1.614 1.00 40.44 339 LYS A N 1
ATOM 2603 C CA . LYS A 1 339 ? 18.091 -22.515 -2.120 1.00 40.44 339 LYS A CA 1
ATOM 2604 C C . LYS A 1 339 ? 18.908 -21.776 -1.054 1.00 40.44 339 LYS A C 1
ATOM 2606 O O . LYS A 1 339 ? 20.117 -21.995 -0.978 1.00 40.44 339 LYS A O 1
ATOM 2611 N N . PHE A 1 340 ? 18.266 -20.978 -0.196 1.00 39.88 340 PHE A N 1
ATOM 2612 C CA . PHE A 1 340 ? 18.932 -20.347 0.952 1.00 39.88 340 PHE A CA 1
ATOM 2613 C C . PHE A 1 340 ? 19.397 -21.378 1.995 1.00 39.88 340 PHE A C 1
ATOM 2615 O O . PHE A 1 340 ? 20.535 -21.298 2.460 1.00 39.88 340 PHE A O 1
ATOM 2622 N N . LYS A 1 341 ? 18.586 -22.406 2.288 1.00 40.66 341 LYS A N 1
ATOM 2623 C CA . LYS A 1 341 ? 18.966 -23.513 3.191 1.00 40.66 341 LYS A CA 1
ATOM 2624 C C . LYS A 1 341 ? 20.146 -24.339 2.657 1.00 40.66 341 LYS A C 1
ATOM 2626 O O . LYS A 1 341 ? 21.042 -24.705 3.418 1.00 40.66 341 LYS A O 1
ATOM 2631 N N . ILE A 1 342 ? 20.197 -24.599 1.348 1.00 42.34 342 ILE A N 1
ATOM 2632 C CA . ILE A 1 342 ? 21.285 -25.373 0.722 1.00 42.34 342 ILE A CA 1
ATOM 2633 C C . ILE A 1 342 ? 22.605 -24.587 0.706 1.00 42.34 342 ILE A C 1
ATOM 2635 O O . ILE A 1 342 ? 23.669 -25.174 0.912 1.00 42.34 342 ILE A O 1
ATOM 2639 N N . ILE A 1 343 ? 22.561 -23.269 0.485 1.00 42.03 343 ILE A N 1
ATOM 2640 C CA . ILE A 1 343 ? 23.767 -22.427 0.491 1.00 42.03 343 ILE A CA 1
ATOM 2641 C C . ILE A 1 343 ? 24.350 -22.332 1.909 1.00 42.03 343 ILE A C 1
ATOM 2643 O O . ILE A 1 343 ? 25.560 -22.485 2.067 1.00 42.03 343 ILE A O 1
ATOM 2647 N N . PHE A 1 344 ? 23.515 -22.201 2.944 1.00 36.38 344 PHE A N 1
ATOM 2648 C CA . PHE A 1 344 ? 23.984 -22.134 4.335 1.00 36.38 344 PHE A CA 1
ATOM 2649 C C . PHE A 1 344 ? 24.621 -23.451 4.816 1.00 36.38 344 PHE A C 1
ATOM 2651 O O . PHE A 1 344 ? 25.688 -23.444 5.432 1.00 36.38 344 PHE A O 1
ATOM 2658 N N . ASN A 1 345 ? 24.048 -24.602 4.443 1.00 40.94 345 ASN A N 1
ATOM 2659 C CA . ASN A 1 345 ? 24.633 -25.907 4.774 1.00 40.94 345 ASN A CA 1
ATOM 2660 C C . ASN A 1 345 ? 25.954 -26.181 4.031 1.00 40.94 345 ASN A C 1
ATOM 2662 O O . ASN A 1 345 ? 26.846 -26.821 4.585 1.00 40.94 345 ASN A O 1
ATOM 2666 N N . LYS A 1 346 ? 26.131 -25.664 2.806 1.00 41.56 346 LYS A N 1
ATOM 2667 C CA . LYS A 1 346 ? 27.397 -25.804 2.060 1.00 41.56 346 LYS A CA 1
ATOM 2668 C C . LYS A 1 346 ? 28.529 -24.922 2.593 1.00 41.56 346 LYS A C 1
ATOM 2670 O O . LYS A 1 346 ? 29.689 -25.289 2.419 1.00 41.56 346 LYS A O 1
ATOM 2675 N N . VAL A 1 347 ? 28.218 -23.791 3.230 1.00 43.97 347 VAL A N 1
ATOM 2676 C CA . VAL A 1 347 ? 29.227 -22.912 3.847 1.00 43.97 347 VAL A CA 1
ATOM 2677 C C . VAL A 1 347 ? 29.719 -23.488 5.182 1.00 43.97 347 VAL A C 1
ATOM 2679 O O . VAL A 1 347 ? 30.923 -23.501 5.421 1.00 43.97 347 VAL A O 1
ATOM 2682 N N . ASN A 1 348 ? 28.839 -24.088 5.993 1.00 39.91 348 ASN A N 1
ATOM 2683 C CA . ASN A 1 348 ? 29.232 -24.703 7.273 1.00 39.91 348 ASN A CA 1
ATOM 2684 C C . ASN A 1 348 ? 30.023 -26.020 7.125 1.00 39.91 348 ASN A C 1
ATOM 2686 O O . ASN A 1 348 ? 30.880 -26.320 7.956 1.00 39.91 348 ASN A O 1
ATOM 2690 N N . LEU A 1 349 ? 29.815 -26.774 6.040 1.00 40.78 349 LEU A N 1
ATOM 2691 C CA . LEU A 1 349 ? 30.605 -27.978 5.729 1.00 40.78 349 LEU A CA 1
ATOM 2692 C C . LEU A 1 349 ? 32.016 -27.679 5.189 1.00 40.78 349 LEU A C 1
ATOM 2694 O O . LEU A 1 349 ? 32.833 -28.588 5.097 1.00 40.78 349 LEU A O 1
ATOM 2698 N N . ARG A 1 350 ? 32.324 -26.426 4.823 1.00 42.44 350 ARG A N 1
ATOM 2699 C CA . ARG A 1 350 ? 33.668 -26.016 4.369 1.00 42.44 350 ARG A CA 1
ATOM 2700 C C . ARG A 1 350 ? 34.522 -25.360 5.456 1.00 42.44 350 ARG A C 1
ATOM 2702 O O . ARG A 1 350 ? 35.687 -25.087 5.203 1.00 42.44 350 ARG A O 1
ATOM 2709 N N . LEU A 1 351 ? 33.962 -25.128 6.642 1.00 42.44 351 LEU A N 1
ATOM 2710 C CA . LEU A 1 351 ? 34.669 -24.574 7.806 1.00 42.44 351 LEU A CA 1
ATOM 2711 C C . LEU A 1 351 ? 34.965 -25.637 8.881 1.00 42.44 351 LEU A C 1
ATOM 2713 O O . LEU A 1 351 ? 35.337 -25.294 9.998 1.00 42.44 351 LEU A O 1
ATOM 2717 N N . SER A 1 352 ? 34.780 -26.919 8.556 1.00 42.59 352 SER A N 1
ATOM 2718 C CA . SER A 1 352 ? 34.951 -28.055 9.474 1.00 42.59 352 SER A CA 1
ATOM 2719 C C . SER A 1 352 ? 35.849 -29.176 8.920 1.00 42.59 352 SER A C 1
ATOM 2721 O O . SER A 1 352 ? 35.707 -30.328 9.325 1.00 42.59 352 SER A O 1
ATOM 2723 N N . VAL A 1 353 ? 36.799 -28.847 8.034 1.00 41.44 353 VAL A N 1
ATOM 2724 C CA . VAL A 1 353 ? 37.898 -29.750 7.631 1.00 41.44 353 VAL A CA 1
ATOM 2725 C C . VAL A 1 353 ? 39.237 -29.081 7.873 1.00 41.44 353 VAL A C 1
ATOM 2727 O O . VAL A 1 353 ? 39.375 -27.916 7.435 1.00 41.44 353 VAL A O 1
#

Radius of gyration: 21.13 Å; chains: 1; bounding box: 60×70×46 Å

Sequence (353 aa):
MIKQSRIALLVSLVFMFNLLMANYALANPNPYETNIKKGLAFLTSIQNPDAGFPWWAGEKKGESDPATTAWVVMALSASGEDLASKKWQRNGQTPLDYLVKNTNQLESTTDYARQLLALAMVNDYAPEKQAIINKLKSWQDESGHFGQGALDEGDFINAHMWTILALKSVGEDIAYADKAKGWLINSQNPDGGFAWYVGLPSDADDTAIAIQTLIALGEDPAKSLAIKKALKYLKSLQVIDGGFSSGWAVNASNASTDSWVWQALHSIGENANSPNWAIKGKNVASHLTSLQNQAGYFCWMAGEKNPSVTDTAYALIALSGKYMPVNADLPLEEKRVEKFKIIFNKVNLRLSV